Protein AF-0000000076752711 (afdb_homodimer)

Nearest PDB structures (foldseek):
  1ss4-assembly1_A  TM=9.328E-01  e=6.692E-19  Bacillus cereus
  2p25-assembly1_A-2  TM=7.391E-01  e=4.689E-07  Enterococcus faecalis V583
  3kol-assembly1_A-2  TM=6.997E-01  e=2.389E-07  Nostoc punctiforme PCC 73102
  2i7r-assembly1_B  TM=7.199E-01  e=4.374E-05  Streptococcus pneumoniae
  3itw-assembly1_B-2  TM=6.384E-01  e=4.651E-05  Micromonospora sp. ML1

pLDDT: mean 96.33, std 4.62, range [67.94, 98.88]

Structure (mmCIF, N/CA/C/O backbone):
data_AF-0000000076752711-model_v1
#
loop_
_entity.id
_entity.type
_entity.pdbx_description
1 polymer 'Lactoylglutathione lyase-like lyase'
#
loop_
_atom_site.group_PDB
_atom_site.id
_atom_site.type_symbol
_atom_site.label_atom_id
_atom_site.label_alt_id
_atom_site.label_comp_id
_atom_site.label_asym_id
_atom_site.label_entity_id
_atom_site.label_seq_id
_atom_site.pdbx_PDB_ins_code
_atom_site.Cartn_x
_atom_site.Cartn_y
_atom_site.Cartn_z
_atom_site.occupancy
_atom_site.B_iso_or_equiv
_atom_site.auth_seq_id
_atom_site.auth_comp_id
_atom_site.auth_asym_id
_atom_site.auth_atom_id
_atom_site.pdbx_PDB_model_num
ATOM 1 N N . MET A 1 1 ? 15.836 8.891 18.109 1 68.12 1 MET A N 1
ATOM 2 C CA . MET A 1 1 ? 14.664 8.094 17.75 1 68.12 1 MET A CA 1
ATOM 3 C C . MET A 1 1 ? 13.891 8.734 16.609 1 68.12 1 MET A C 1
ATOM 5 O O . MET A 1 1 ? 13.828 9.961 16.5 1 68.12 1 MET A O 1
ATOM 9 N N . THR A 1 2 ? 13.664 8.117 15.484 1 82.88 2 THR A N 1
ATOM 10 C CA . THR A 1 2 ? 13.172 8.75 14.266 1 82.88 2 THR A CA 1
ATOM 11 C C . THR A 1 2 ? 11.758 9.297 14.477 1 82.88 2 THR A C 1
ATOM 13 O O . THR A 1 2 ? 11.32 10.195 13.758 1 82.88 2 THR A O 1
ATOM 16 N N . GLY A 1 3 ? 11.156 8.734 15.586 1 94.38 3 GLY A N 1
ATOM 17 C CA . GLY A 1 3 ? 9.789 9.141 15.875 1 94.38 3 GLY A CA 1
ATOM 18 C C . GLY A 1 3 ? 8.75 8.305 15.148 1 94.38 3 GLY A C 1
ATOM 19 O O . GLY A 1 3 ? 7.555 8.422 15.414 1 94.38 3 GLY A O 1
ATOM 20 N N . LEU A 1 4 ? 9.227 7.504 14.219 1 97.75 4 LEU A N 1
ATOM 21 C CA . LEU A 1 4 ? 8.32 6.602 13.523 1 97.75 4 LEU A CA 1
ATOM 22 C C . LEU A 1 4 ? 7.93 5.426 14.414 1 97.75 4 LEU A C 1
ATOM 24 O O . LEU A 1 4 ? 8.797 4.73 14.945 1 97.75 4 LEU A O 1
ATOM 28 N N . LYS A 1 5 ? 6.656 5.195 14.578 1 97.38 5 LYS A N 1
ATOM 29 C CA . LYS A 1 5 ? 6.176 4.113 15.43 1 97.38 5 LYS A CA 1
ATOM 30 C C . LYS A 1 5 ? 5.879 2.857 14.617 1 97.38 5 LYS A C 1
ATOM 32 O O . LYS A 1 5 ? 6.355 1.77 14.945 1 97.38 5 LYS A O 1
ATOM 37 N N . ARG A 1 6 ? 5.109 2.969 13.578 1 98.06 6 ARG A N 1
ATOM 38 C CA . ARG A 1 6 ? 4.656 1.818 12.805 1 98.06 6 ARG A CA 1
ATOM 39 C C . ARG A 1 6 ? 3.994 2.26 11.508 1 98.06 6 ARG A C 1
ATOM 41 O O . ARG A 1 6 ? 3.643 3.43 11.344 1 98.06 6 ARG A O 1
ATOM 48 N N . LEU A 1 7 ? 3.928 1.407 10.5 1 98.56 7 LEU A N 1
ATOM 49 C CA . LEU A 1 7 ? 2.934 1.511 9.438 1 98.56 7 LEU A CA 1
ATOM 50 C C . LEU A 1 7 ? 1.538 1.199 9.969 1 98.56 7 LEU A C 1
ATOM 52 O O . LEU A 1 7 ? 1.245 0.055 10.32 1 98.56 7 LEU A O 1
ATOM 56 N N . ASP A 1 8 ? 0.746 2.178 10.016 1 98.31 8 ASP A N 1
ATOM 57 C CA . ASP A 1 8 ? -0.552 2.025 10.664 1 98.31 8 ASP A CA 1
ATOM 58 C C . ASP A 1 8 ? -1.539 1.294 9.758 1 98.31 8 ASP A C 1
ATOM 60 O O . ASP A 1 8 ? -2.217 0.361 10.195 1 98.31 8 ASP A O 1
ATOM 64 N N . ASN A 1 9 ? -1.658 1.698 8.5 1 98.69 9 ASN A N 1
ATOM 65 C CA . ASN A 1 9 ? -2.529 1.04 7.539 1 98.69 9 ASN A CA 1
ATOM 66 C C . ASN A 1 9 ? -2.162 1.413 6.105 1 98.69 9 ASN A C 1
ATOM 68 O O . ASN A 1 9 ? -1.395 2.35 5.879 1 98.69 9 ASN A O 1
ATOM 72 N N . VAL A 1 10 ? -2.625 0.663 5.172 1 98.69 10 VAL A N 1
ATOM 73 C CA . VAL A 1 10 ? -2.582 0.961 3.742 1 98.69 10 VAL A CA 1
ATOM 74 C C . VAL A 1 10 ? -4 1.188 3.221 1 98.69 10 VAL A C 1
ATOM 76 O O . VAL A 1 10 ? -4.844 0.293 3.291 1 98.69 10 VAL A O 1
ATOM 79 N N . ALA A 1 11 ? -4.234 2.344 2.688 1 98.62 11 ALA A N 1
ATOM 80 C CA . ALA A 1 11 ? -5.555 2.631 2.131 1 98.62 11 ALA A CA 1
ATOM 81 C C . ALA A 1 11 ? -5.594 2.348 0.633 1 98.62 11 ALA A C 1
ATOM 83 O O . ALA A 1 11 ? -4.605 2.57 -0.073 1 98.62 11 ALA A O 1
ATOM 84 N N . ILE A 1 12 ? -6.715 1.919 0.194 1 97.69 12 ILE A N 1
ATOM 85 C CA . ILE A 1 12 ? -6.996 1.682 -1.218 1 97.69 12 ILE A CA 1
ATOM 86 C C . ILE A 1 12 ? -8.336 2.311 -1.591 1 97.69 12 ILE A C 1
ATOM 88 O O . ILE A 1 12 ? -9.328 2.127 -0.889 1 97.69 12 ILE A O 1
ATOM 92 N N . VAL A 1 13 ? -8.328 3.02 -2.666 1 97.62 13 VAL A N 1
ATOM 93 C CA . VAL A 1 13 ? -9.57 3.59 -3.176 1 97.62 13 VAL A CA 1
ATOM 94 C C . VAL A 1 13 ? -10.273 2.576 -4.078 1 97.62 13 VAL A C 1
ATOM 96 O O . VAL A 1 13 ? -9.695 2.105 -5.059 1 97.62 13 VAL A O 1
ATOM 99 N N . VAL A 1 14 ? -11.508 2.295 -3.764 1 97.44 14 VAL A N 1
ATOM 100 C CA . VAL A 1 14 ? -12.258 1.291 -4.508 1 97.44 14 VAL A CA 1
ATOM 101 C C . VAL A 1 14 ? -13.578 1.888 -4.984 1 97.44 14 VAL A C 1
ATOM 103 O O . VAL A 1 14 ? -14.023 2.92 -4.477 1 97.44 14 VAL A O 1
ATOM 106 N N . ASP A 1 15 ? -14.203 1.209 -5.949 1 96.44 15 ASP A N 1
ATOM 107 C CA . ASP A 1 15 ? -15.477 1.681 -6.484 1 96.44 15 ASP A CA 1
ATOM 108 C C . ASP A 1 15 ? -16.641 0.903 -5.891 1 96.44 15 ASP A C 1
ATOM 110 O O . ASP A 1 15 ? -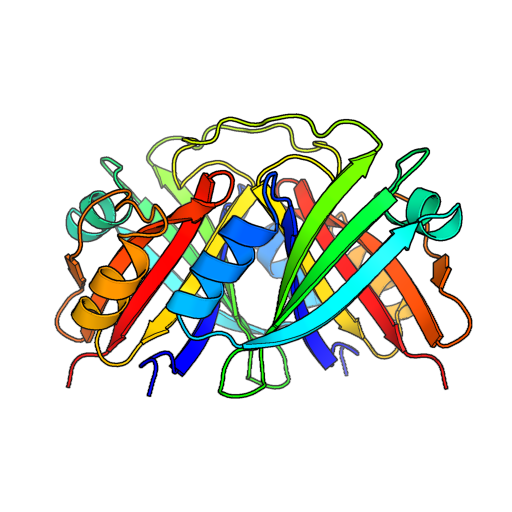17.781 1.369 -5.918 1 96.44 15 ASP A O 1
ATOM 114 N N . ASP A 1 16 ? -16.422 -0.255 -5.359 1 97.69 16 ASP A N 1
ATOM 115 C CA . ASP A 1 16 ? -17.406 -1.137 -4.734 1 97.69 16 ASP A CA 1
ATOM 116 C C . ASP A 1 16 ? -16.891 -1.671 -3.4 1 97.69 16 ASP A C 1
ATOM 118 O O . ASP A 1 16 ? -16.156 -2.662 -3.363 1 97.69 16 ASP A O 1
ATOM 122 N N . LEU A 1 17 ? -17.359 -1.041 -2.336 1 98.62 17 LEU A N 1
ATOM 123 C CA . LEU A 1 17 ? -16.844 -1.32 -1.002 1 98.62 17 LEU A CA 1
ATOM 124 C C . LEU A 1 17 ? -17.188 -2.744 -0.574 1 98.62 17 LEU A C 1
ATOM 126 O O . LEU A 1 17 ? -16.328 -3.447 -0.02 1 98.62 17 LEU A O 1
ATOM 130 N N . GLU A 1 18 ? -18.359 -3.195 -0.821 1 98.56 18 GLU A N 1
ATOM 131 C CA . GLU A 1 18 ? -18.781 -4.531 -0.414 1 98.56 18 GLU A CA 1
ATOM 132 C C . GLU A 1 18 ? -17.984 -5.609 -1.142 1 98.56 18 GLU A C 1
ATOM 134 O O . GLU A 1 18 ? -17.578 -6.602 -0.535 1 98.56 18 GLU A O 1
ATOM 139 N N . ALA A 1 19 ? -17.781 -5.453 -2.406 1 98.44 19 ALA A N 1
ATOM 140 C CA . ALA A 1 19 ? -16.984 -6.414 -3.166 1 98.44 19 ALA A CA 1
ATOM 141 C C . ALA A 1 19 ? -15.547 -6.461 -2.65 1 98.44 19 ALA A C 1
ATOM 143 O O . ALA A 1 19 ? -14.953 -7.535 -2.555 1 98.44 19 ALA A O 1
ATOM 144 N N . ALA A 1 20 ? -15.016 -5.281 -2.346 1 98.69 20 ALA A N 1
ATOM 145 C CA . ALA A 1 20 ? -13.648 -5.227 -1.833 1 98.69 20 ALA A CA 1
ATOM 146 C C . ALA A 1 20 ? -13.547 -5.906 -0.471 1 98.69 20 ALA A C 1
ATOM 148 O O . ALA A 1 20 ? -12.602 -6.652 -0.214 1 98.69 20 ALA A O 1
ATOM 149 N N . LYS A 1 21 ? -14.523 -5.652 0.429 1 98.88 21 LYS A N 1
ATOM 150 C CA . LYS A 1 21 ? -14.547 -6.324 1.725 1 98.88 21 LYS A CA 1
ATOM 151 C C . LYS A 1 21 ? -14.609 -7.84 1.556 1 98.88 21 LYS A C 1
ATOM 153 O O . LYS A 1 21 ? -13.93 -8.578 2.268 1 98.88 21 LYS A O 1
ATOM 158 N N . ALA A 1 22 ? -15.406 -8.266 0.656 1 98.75 22 ALA A N 1
ATOM 159 C CA . ALA A 1 22 ? -15.555 -9.695 0.41 1 98.75 22 ALA A CA 1
ATOM 160 C C . ALA A 1 22 ? -14.234 -10.305 -0.067 1 98.75 22 ALA A C 1
ATOM 162 O O . ALA A 1 22 ? -13.852 -11.391 0.376 1 98.75 22 ALA A O 1
ATOM 163 N N . PHE A 1 23 ? -13.555 -9.625 -0.962 1 98.81 23 PHE A N 1
ATOM 164 C CA . PHE A 1 23 ? -12.273 -10.078 -1.481 1 98.81 23 PHE A CA 1
ATOM 165 C C . PHE A 1 23 ? -11.258 -10.234 -0.355 1 98.81 23 PHE A C 1
ATOM 167 O O . PHE A 1 23 ? -10.688 -11.312 -0.17 1 98.81 23 PHE A O 1
ATOM 174 N N . PHE A 1 24 ? -11.047 -9.195 0.417 1 98.88 24 PHE A N 1
ATOM 175 C CA . PHE A 1 24 ? -10.039 -9.242 1.469 1 98.88 24 PHE A CA 1
ATOM 176 C C . PHE A 1 24 ? -10.484 -10.156 2.605 1 98.88 24 PHE A C 1
ATOM 178 O O . PHE A 1 24 ? -9.648 -10.781 3.264 1 98.88 24 PHE A O 1
ATOM 185 N N . GLY A 1 25 ? -11.781 -10.219 2.844 1 98.75 25 GLY A N 1
ATOM 186 C CA . GLY A 1 25 ? -12.281 -11.219 3.777 1 98.75 25 GLY A CA 1
ATOM 187 C C . GLY A 1 25 ? -11.945 -12.641 3.367 1 98.75 25 GLY A C 1
ATOM 188 O O . GLY A 1 25 ? -11.492 -13.438 4.188 1 98.75 25 GLY A O 1
ATOM 189 N N . ALA A 1 26 ? -12.195 -12.969 2.1 1 98.5 26 ALA A N 1
ATOM 190 C CA . ALA A 1 26 ? -11.867 -14.281 1.563 1 98.5 26 ALA A CA 1
ATOM 191 C C . ALA A 1 26 ? -10.367 -14.555 1.658 1 98.5 26 ALA A C 1
ATOM 193 O O . ALA A 1 26 ? -9.945 -15.695 1.837 1 98.5 26 ALA A O 1
ATOM 194 N N . LEU A 1 27 ? -9.586 -13.508 1.5 1 98.56 27 LEU A N 1
ATOM 195 C CA . LEU A 1 27 ? -8.141 -13.641 1.646 1 98.56 27 LEU A CA 1
ATOM 196 C C . LEU A 1 27 ? -7.773 -14.023 3.076 1 98.56 27 LEU A C 1
ATOM 198 O O . LEU A 1 27 ? -6.762 -14.688 3.303 1 98.56 27 LEU A O 1
ATOM 202 N N . GLY A 1 28 ? -8.547 -13.539 4.059 1 98.44 28 GLY A N 1
ATOM 203 C CA . GLY A 1 28 ? -8.312 -13.93 5.438 1 98.44 28 GLY A CA 1
ATOM 204 C C . GLY A 1 28 ? -8.273 -12.75 6.395 1 98.44 28 GLY A C 1
ATOM 205 O O . GLY A 1 28 ? -8.039 -12.93 7.594 1 98.44 28 GLY A O 1
ATOM 206 N N . LEU A 1 29 ? -8.445 -11.562 5.875 1 98.69 29 LEU A N 1
ATOM 207 C CA . LEU A 1 29 ? -8.516 -10.406 6.766 1 98.69 29 LEU A CA 1
ATOM 208 C C . LEU A 1 29 ? -9.891 -10.32 7.43 1 98.69 29 LEU A C 1
ATOM 210 O O . LEU A 1 29 ? -10.859 -10.891 6.926 1 98.69 29 LEU A O 1
ATOM 214 N N . GLU A 1 30 ? -9.922 -9.609 8.555 1 98.56 30 GLU A N 1
ATOM 215 C CA . GLU A 1 30 ? -11.164 -9.438 9.297 1 98.56 30 GLU A CA 1
ATOM 216 C C . GLU A 1 30 ? -11.578 -7.973 9.344 1 98.56 30 GLU A C 1
ATOM 218 O O . GLU A 1 30 ? -10.734 -7.09 9.523 1 98.56 30 GLU A O 1
ATOM 223 N N . LEU A 1 31 ? -12.844 -7.75 9.32 1 98.75 31 LEU A N 1
ATOM 224 C CA . LEU A 1 31 ? -13.383 -6.398 9.43 1 98.75 31 LEU A CA 1
ATOM 225 C C . LEU A 1 31 ? -13.305 -5.898 10.867 1 98.75 31 LEU A C 1
ATOM 227 O O . LEU A 1 31 ? -13.852 -6.523 11.773 1 98.75 31 LEU A O 1
ATOM 231 N N . GLU A 1 32 ? -12.68 -4.84 11.031 1 98.38 32 GLU A N 1
ATOM 232 C CA . GLU A 1 32 ? -12.539 -4.254 12.359 1 98.38 32 GLU A CA 1
ATOM 233 C C . GLU A 1 32 ? -13.586 -3.168 12.594 1 98.38 32 GLU A C 1
ATOM 235 O O . GLU A 1 32 ? -14.008 -2.943 13.734 1 98.38 32 GLU A O 1
ATOM 240 N N . GLY A 1 33 ? -13.953 -2.451 11.578 1 98.19 33 GLY A N 1
ATOM 241 C CA . GLY A 1 33 ? -14.945 -1.395 11.695 1 98.19 33 GLY A CA 1
ATOM 242 C C . GLY A 1 33 ? -15.172 -0.641 10.398 1 98.19 33 GLY A C 1
ATOM 243 O O . GLY A 1 33 ? -14.422 -0.807 9.438 1 98.19 33 GLY A O 1
ATOM 244 N N . GLU A 1 34 ? -16.297 0.107 10.414 1 98.62 34 GLU A N 1
ATOM 245 C CA . GLU A 1 34 ? -16.672 0.955 9.289 1 98.62 34 GLU A CA 1
ATOM 246 C C . GLU A 1 34 ? -17.047 2.361 9.75 1 98.62 34 GLU A C 1
ATOM 248 O O . GLU A 1 34 ? -17.422 2.561 10.906 1 98.62 34 GLU A O 1
ATOM 253 N N . ALA A 1 35 ? -16.844 3.307 8.859 1 98.12 35 ALA A N 1
ATOM 254 C CA . ALA A 1 35 ? -17.203 4.695 9.141 1 98.12 35 ALA A CA 1
ATOM 255 C C . ALA A 1 35 ? -17.469 5.469 7.852 1 98.12 35 ALA A C 1
ATOM 257 O O . ALA A 1 35 ? -17.078 5.031 6.766 1 98.12 35 ALA A O 1
ATOM 258 N N . THR A 1 36 ? -18.188 6.504 7.988 1 98.31 36 THR A N 1
ATOM 259 C CA . THR A 1 36 ? -18.312 7.512 6.941 1 98.31 36 THR A CA 1
ATOM 260 C C . THR A 1 36 ? -17.562 8.781 7.332 1 98.31 36 THR A C 1
ATOM 262 O O . THR A 1 36 ? -17.719 9.281 8.445 1 98.31 36 THR A O 1
ATOM 265 N N . VAL A 1 37 ? -16.766 9.273 6.414 1 96.88 37 VAL A N 1
ATOM 266 C CA . VAL A 1 37 ? -15.953 10.453 6.688 1 96.88 37 VAL A CA 1
ATOM 267 C C . VAL A 1 37 ? -16.359 11.586 5.738 1 96.88 37 VAL A C 1
ATOM 269 O O . VAL A 1 37 ? -16.625 11.352 4.559 1 96.88 37 VAL A O 1
ATOM 272 N N . GLU A 1 38 ? -16.438 12.742 6.262 1 97.31 38 GLU A N 1
ATOM 273 C CA . GLU A 1 38 ? -16.766 13.945 5.504 1 97.31 38 GLU A CA 1
ATOM 274 C C . GLU A 1 38 ? -16.406 15.203 6.285 1 97.31 38 GLU A C 1
ATOM 276 O O . GLU A 1 38 ? -15.969 15.125 7.438 1 97.31 38 GLU A O 1
ATOM 281 N N . GLY A 1 39 ? -16.516 16.344 5.578 1 95.69 39 GLY A N 1
ATOM 282 C CA . GLY A 1 39 ? -16.344 17.609 6.262 1 95.69 39 GLY A CA 1
ATOM 283 C C . GLY A 1 39 ? -15.094 18.359 5.816 1 95.69 39 GLY A C 1
ATOM 284 O O . GLY A 1 39 ? -14.25 17.797 5.113 1 95.69 39 GLY A O 1
ATOM 285 N N . SER A 1 40 ? -15.008 19.562 6.273 1 96.25 40 SER A N 1
ATOM 286 C CA . SER A 1 40 ? -13.992 20.5 5.812 1 96.25 40 SER A CA 1
ATOM 287 C C . SER A 1 40 ? -12.594 20.047 6.219 1 96.25 40 SER A C 1
ATOM 289 O O . SER A 1 40 ? -11.625 20.281 5.496 1 96.25 40 SER A O 1
ATOM 291 N N . GLU A 1 41 ? -12.469 19.438 7.363 1 96.31 41 GLU A N 1
ATOM 292 C CA . GLU A 1 41 ? -11.156 18.953 7.793 1 96.31 41 GLU A CA 1
ATOM 293 C C . GLU A 1 41 ? -10.633 17.875 6.852 1 96.31 41 GLU A C 1
ATOM 295 O O . GLU A 1 41 ? -9.453 17.875 6.484 1 96.31 41 GLU A O 1
ATOM 300 N N . VAL A 1 42 ? -11.508 16.953 6.449 1 97.12 42 VAL A N 1
ATOM 301 C CA . VAL A 1 42 ? -11.133 15.898 5.52 1 97.12 42 VAL A CA 1
ATOM 302 C C . VAL A 1 42 ? -10.781 16.5 4.164 1 97.12 42 VAL A C 1
ATOM 304 O O . VAL A 1 42 ? -9.781 16.109 3.547 1 97.12 42 VAL A O 1
ATOM 307 N N . ASP A 1 43 ? -11.617 17.531 3.73 1 98.06 43 ASP A N 1
ATOM 308 C CA . ASP A 1 43 ? -11.312 18.25 2.496 1 98.06 43 ASP A CA 1
ATOM 309 C C . ASP A 1 43 ? -9.891 18.781 2.512 1 98.06 43 ASP A C 1
ATOM 311 O O . ASP A 1 43 ? -9.117 18.547 1.579 1 98.06 43 ASP A O 1
ATOM 315 N N . ARG A 1 44 ? -9.531 19.469 3.557 1 97.94 44 ARG A N 1
ATOM 316 C CA . ARG A 1 44 ? -8.227 20.109 3.691 1 97.94 44 ARG A CA 1
ATOM 317 C C . ARG A 1 44 ? -7.113 19.078 3.777 1 97.94 44 ARG A C 1
ATOM 319 O O . ARG A 1 44 ? -6.031 19.281 3.225 1 97.94 44 ARG A O 1
ATOM 326 N N . LEU A 1 45 ? -7.367 18 4.441 1 98 45 LEU A N 1
ATOM 327 C CA . LEU A 1 45 ? -6.383 16.938 4.621 1 98 45 LEU A CA 1
ATOM 328 C C . LEU A 1 45 ? -5.941 16.375 3.273 1 98 45 LEU A C 1
ATOM 330 O O . LEU A 1 45 ? -4.746 16.266 3.004 1 98 45 LEU A O 1
ATOM 334 N N . VAL A 1 46 ? -6.918 16.062 2.381 1 97.94 46 VAL A N 1
ATOM 335 C CA . VAL A 1 46 ? -6.609 15.289 1.18 1 97.94 46 VAL A CA 1
ATOM 336 C C . VAL A 1 46 ? -6.547 16.219 -0.029 1 97.94 46 VAL A C 1
ATOM 338 O O . VAL A 1 46 ? -6.285 15.781 -1.149 1 97.94 46 VAL A O 1
ATOM 341 N N . GLY A 1 47 ? -6.812 17.531 0.157 1 97.44 47 GLY A N 1
ATOM 342 C CA . GLY A 1 47 ? -6.75 18.5 -0.921 1 97.44 47 GLY A CA 1
ATOM 343 C C . GLY A 1 47 ? -7.883 18.359 -1.92 1 97.44 47 GLY A C 1
ATOM 344 O O . GLY A 1 47 ? -7.664 18.453 -3.129 1 97.44 47 GLY A O 1
ATOM 345 N N . LEU A 1 48 ? -9.055 18.078 -1.48 1 98 48 LEU A N 1
ATOM 346 C CA . LEU A 1 48 ? -10.25 17.953 -2.303 1 98 48 LEU A CA 1
ATOM 347 C C . LEU A 1 48 ? -11.367 18.859 -1.772 1 98 48 LEU A C 1
ATOM 349 O O . LEU A 1 48 ? -11.203 19.516 -0.746 1 98 48 LEU A O 1
ATOM 353 N N . VAL A 1 49 ? -12.406 18.938 -2.479 1 97.56 49 VAL A N 1
ATOM 354 C CA . VAL A 1 49 ? -13.562 19.719 -2.047 1 97.56 49 VAL A CA 1
ATOM 355 C C . VAL A 1 49 ? -14.805 18.828 -2.031 1 97.56 49 VAL A C 1
ATOM 357 O O . VAL A 1 49 ? -15.086 18.125 -3.006 1 97.56 49 VAL A O 1
ATOM 360 N N . GLY A 1 50 ? -15.539 18.844 -0.875 1 98.31 50 GLY A N 1
ATOM 361 C CA . GLY A 1 50 ? -16.812 18.156 -0.768 1 98.31 50 GLY A CA 1
ATOM 362 C C . GLY A 1 50 ? -16.672 16.656 -0.604 1 98.31 50 GLY A C 1
ATOM 363 O O . GLY A 1 50 ? -17.453 15.891 -1.167 1 98.31 50 GLY A O 1
ATOM 364 N N . VAL A 1 51 ? -15.797 16.266 0.177 1 98.31 51 VAL A N 1
ATOM 365 C CA . VAL A 1 51 ? -15.492 14.844 0.339 1 98.31 51 VAL A CA 1
ATOM 366 C C . VAL A 1 51 ? -16.578 14.172 1.175 1 98.31 51 VAL A C 1
ATOM 368 O O . VAL A 1 51 ? -16.969 14.688 2.225 1 98.31 51 VAL A O 1
ATOM 371 N N . ARG A 1 52 ? -17.047 13.117 0.738 1 98.69 52 ARG A N 1
ATOM 372 C CA . ARG A 1 52 ? -17.797 12.109 1.478 1 98.69 52 ARG A CA 1
ATOM 373 C C . ARG A 1 52 ? -17.391 10.703 1.049 1 98.69 52 ARG A C 1
ATOM 375 O O . ARG A 1 52 ? -17.469 10.359 -0.134 1 98.69 52 ARG A O 1
ATOM 382 N N . SER A 1 53 ? -16.969 9.93 1.979 1 98.62 53 SER A N 1
ATOM 383 C CA . SER A 1 53 ? -16.516 8.586 1.639 1 98.62 53 SER A CA 1
ATOM 384 C C . SER A 1 53 ? -16.828 7.594 2.754 1 98.62 53 SER A C 1
ATOM 386 O O . SER A 1 53 ? -16.953 7.98 3.92 1 98.62 53 SER A O 1
ATOM 388 N N . ASP A 1 54 ? -17.047 6.359 2.377 1 98.88 54 ASP A N 1
ATOM 389 C CA . ASP A 1 5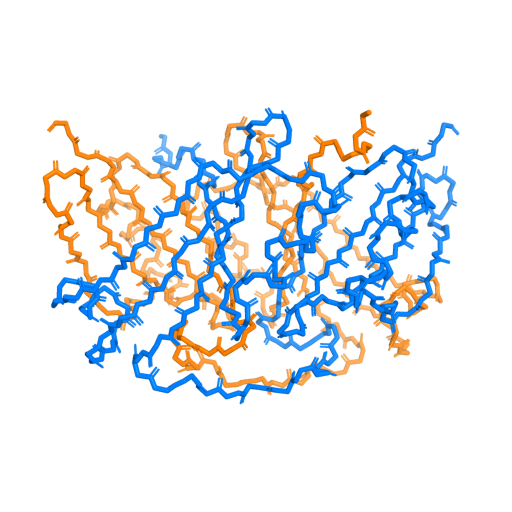4 ? -17.141 5.242 3.314 1 98.88 54 ASP A CA 1
ATOM 390 C C . ASP A 1 54 ? -15.812 4.504 3.432 1 98.88 54 ASP A C 1
ATOM 392 O O . ASP A 1 54 ? -15.125 4.293 2.432 1 98.88 54 ASP A O 1
ATOM 396 N N . ILE A 1 55 ? -15.562 4.086 4.684 1 98.69 55 ILE A N 1
ATOM 397 C CA . ILE A 1 55 ? -14.305 3.396 4.945 1 98.69 55 ILE A CA 1
ATOM 398 C C . ILE A 1 55 ? -14.578 2.07 5.652 1 98.69 55 ILE A C 1
ATOM 400 O O . ILE A 1 55 ? -15.453 1.989 6.512 1 98.69 55 ILE A O 1
ATOM 404 N N . ALA A 1 56 ? -13.922 1.055 5.312 1 98.88 56 ALA A N 1
ATOM 405 C CA . ALA A 1 56 ? -13.844 -0.215 6.027 1 98.88 56 ALA A CA 1
ATOM 406 C C . ALA A 1 56 ? -12.398 -0.559 6.375 1 98.88 56 ALA A C 1
ATOM 408 O O . ALA A 1 56 ? -11.516 -0.5 5.52 1 98.88 56 ALA A O 1
ATOM 409 N N . MET A 1 57 ? -12.164 -0.838 7.629 1 98.88 57 MET A N 1
ATOM 410 C CA . MET A 1 57 ? -10.828 -1.24 8.07 1 98.88 57 MET A CA 1
ATOM 411 C C . MET A 1 57 ? -10.727 -2.758 8.18 1 98.88 57 MET A C 1
ATOM 413 O O . MET A 1 57 ? -11.461 -3.377 8.953 1 98.88 57 MET A O 1
ATOM 417 N N . MET A 1 58 ? -9.82 -3.391 7.395 1 98.88 58 MET A N 1
ATOM 418 C CA . MET A 1 58 ? -9.578 -4.832 7.414 1 98.88 58 MET A CA 1
ATOM 419 C C . MET A 1 58 ? -8.258 -5.152 8.109 1 98.88 58 MET A C 1
ATOM 421 O O . MET A 1 58 ? -7.215 -4.602 7.75 1 98.88 58 MET A O 1
ATOM 425 N N . ARG A 1 59 ? -8.273 -6.062 9.039 1 98.69 59 ARG A N 1
ATOM 426 C CA . ARG A 1 59 ? -7.09 -6.363 9.828 1 98.69 59 ARG A CA 1
ATOM 427 C C . ARG A 1 59 ? -6.582 -7.77 9.539 1 98.69 59 ARG A C 1
ATOM 429 O O 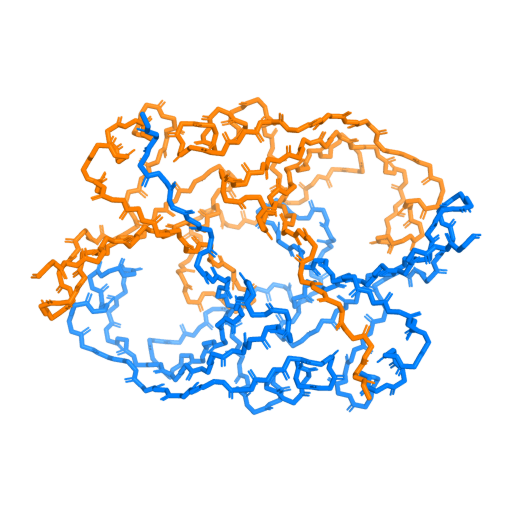. ARG A 1 59 ? -7.371 -8.703 9.406 1 98.69 59 ARG A O 1
ATOM 436 N N . THR A 1 60 ? -5.238 -7.898 9.391 1 98.5 60 THR A N 1
ATOM 437 C CA . THR A 1 60 ? -4.652 -9.234 9.266 1 98.5 60 THR A CA 1
ATOM 438 C C . THR A 1 60 ? -4.773 -10 10.578 1 98.5 60 THR A C 1
ATOM 440 O O . THR A 1 60 ? -4.848 -9.398 11.656 1 98.5 60 THR A O 1
ATOM 443 N N . PRO A 1 61 ? -4.777 -11.312 10.508 1 97.19 61 PRO A N 1
ATOM 444 C CA . PRO A 1 61 ? -5.02 -12.117 11.703 1 97.19 61 PRO A CA 1
ATOM 445 C C . PRO A 1 61 ? -3.918 -11.961 12.75 1 97.19 61 PRO A C 1
ATOM 447 O O . PRO A 1 61 ? -4.168 -12.125 13.945 1 97.19 61 PRO A O 1
ATOM 450 N N . ASP A 1 62 ? -2.682 -11.633 12.359 1 96.88 62 ASP A N 1
ATOM 451 C CA . ASP A 1 62 ? -1.594 -11.469 13.312 1 96.88 62 ASP A CA 1
ATOM 452 C C . ASP A 1 62 ? -1.728 -10.148 14.07 1 96.88 62 ASP A C 1
ATOM 454 O O . ASP A 1 62 ? -0.976 -9.883 15.016 1 96.88 62 ASP A O 1
ATOM 458 N N . GLY A 1 63 ? -2.611 -9.258 13.625 1 97.19 63 GLY A N 1
ATOM 459 C CA . GLY A 1 63 ? -2.936 -8.031 14.336 1 97.19 63 GLY A CA 1
ATOM 460 C C . GLY A 1 63 ? -1.975 -6.898 14.031 1 97.19 63 GLY A C 1
ATOM 461 O O . GLY A 1 63 ? -2.105 -5.801 14.578 1 97.19 63 GLY A O 1
ATOM 462 N N . HIS A 1 64 ? -1.046 -7.02 13.078 1 97.62 64 HIS A N 1
ATOM 463 C CA . HIS A 1 64 ? 0.03 -6.047 12.914 1 97.62 64 HIS A CA 1
ATOM 464 C C . HIS A 1 64 ? -0.221 -5.145 11.711 1 97.62 64 HIS A C 1
ATOM 466 O O . HIS A 1 64 ? 0.429 -4.105 11.562 1 97.62 64 HIS A O 1
ATOM 472 N N . ALA A 1 65 ? -1.101 -5.512 10.812 1 98.19 65 ALA A N 1
ATOM 473 C CA . ALA A 1 65 ? -1.323 -4.719 9.609 1 98.19 65 ALA A CA 1
ATOM 474 C C . ALA A 1 65 ? -2.812 -4.496 9.367 1 98.19 65 ALA A C 1
ATOM 476 O O . ALA A 1 65 ? -3.645 -5.301 9.789 1 98.19 65 ALA A O 1
ATOM 477 N N . ARG A 1 66 ? -3.16 -3.4 8.727 1 98.44 66 ARG A N 1
ATOM 478 C CA . ARG A 1 66 ? -4.52 -3.057 8.328 1 98.44 66 ARG A CA 1
ATOM 479 C C . ARG A 1 66 ? -4.559 -2.57 6.879 1 98.44 66 ARG A C 1
ATOM 481 O O . ARG A 1 66 ? -3.666 -1.842 6.441 1 98.44 66 ARG A O 1
ATOM 488 N N . VAL A 1 67 ? -5.57 -2.973 6.188 1 98.88 67 VAL A N 1
ATOM 489 C CA . VAL A 1 67 ? -5.945 -2.418 4.891 1 98.88 67 VAL A CA 1
ATOM 490 C C . VAL A 1 67 ? -7.219 -1.589 5.031 1 98.88 67 VAL A C 1
ATOM 492 O O . VAL A 1 67 ? -8.266 -2.105 5.438 1 98.88 67 VAL A O 1
ATOM 495 N N . GLU A 1 68 ? -7.113 -0.337 4.762 1 98.88 68 GLU A N 1
ATOM 496 C CA . GLU A 1 68 ? -8.273 0.549 4.723 1 98.88 68 GLU A CA 1
ATOM 497 C C . GLU A 1 68 ? -8.883 0.604 3.326 1 98.88 68 GLU A C 1
ATOM 499 O O . GLU A 1 68 ? -8.227 1.03 2.373 1 98.88 68 GLU A O 1
ATOM 504 N N . LEU A 1 69 ? -10.109 0.18 3.184 1 98.88 69 LEU A N 1
ATOM 505 C CA . LEU A 1 69 ? -10.859 0.306 1.938 1 98.88 69 LEU A CA 1
ATOM 506 C C . LEU A 1 69 ? -11.711 1.567 1.943 1 98.88 69 LEU A C 1
ATOM 508 O O . LEU A 1 69 ? -12.484 1.797 2.879 1 98.88 69 LEU A O 1
ATOM 512 N N . THR A 1 70 ? -11.555 2.371 0.913 1 98.69 70 THR A N 1
ATOM 513 C CA . THR A 1 70 ? -12.242 3.654 0.877 1 98.69 70 THR A CA 1
ATOM 514 C C . THR A 1 70 ? -13.055 3.797 -0.407 1 98.69 70 THR A C 1
ATOM 516 O O . THR A 1 70 ? -12.516 3.656 -1.507 1 98.69 70 THR A O 1
ATOM 519 N N . ARG A 1 71 ? -14.312 4.062 -0.3 1 98.56 71 ARG A N 1
ATOM 520 C CA . ARG A 1 71 ? -15.172 4.383 -1.431 1 98.56 71 ARG A CA 1
ATOM 521 C C . ARG A 1 71 ? -15.656 5.828 -1.358 1 98.56 71 ARG A C 1
ATOM 523 O O . ARG A 1 71 ? -16.391 6.195 -0.44 1 98.56 71 ARG A O 1
ATOM 530 N N . TYR A 1 72 ? -15.336 6.633 -2.336 1 98.19 72 TYR A N 1
ATOM 531 C CA . TYR A 1 72 ? -15.773 8.023 -2.404 1 98.19 72 TYR A CA 1
ATOM 532 C C . TYR A 1 72 ? -17.156 8.133 -3.029 1 98.19 72 TYR A C 1
ATOM 534 O O . TYR A 1 72 ? -17.422 7.543 -4.082 1 98.19 72 TYR A O 1
ATOM 542 N N . HIS A 1 73 ? -17.984 8.812 -2.328 1 98.38 73 HIS A N 1
ATOM 543 C CA . HIS A 1 73 ? -19.266 9.227 -2.912 1 98.38 73 HIS A CA 1
ATOM 544 C C . HIS A 1 73 ? -19.125 10.555 -3.646 1 98.38 73 HIS A C 1
ATOM 546 O O . HIS A 1 73 ? -19.797 10.781 -4.656 1 98.38 73 HIS A O 1
ATOM 552 N N . SER A 1 74 ? -18.328 11.422 -3.094 1 97.81 74 SER A N 1
ATOM 553 C CA . SER A 1 74 ? -17.984 12.711 -3.68 1 97.81 74 SER A CA 1
ATOM 554 C C . SER A 1 74 ? -16.578 13.133 -3.311 1 97.81 74 SER A C 1
ATOM 556 O O . SER A 1 74 ? -16.078 12.805 -2.227 1 97.81 74 SER A O 1
ATOM 558 N N . PRO A 1 75 ? -15.867 13.953 -4.082 1 97.62 75 PRO A N 1
ATOM 559 C CA . PRO A 1 75 ? -16.203 14.172 -5.488 1 97.62 75 PRO A CA 1
ATOM 560 C C . PRO A 1 75 ? -16.094 12.906 -6.332 1 97.62 75 PRO A C 1
ATOM 562 O O . PRO A 1 75 ? -15.781 11.836 -5.801 1 97.62 75 PRO A O 1
ATOM 565 N N . ASP A 1 76 ? -16.344 12.953 -7.629 1 95.75 76 ASP A N 1
ATOM 566 C CA . ASP A 1 76 ? -16.188 11.82 -8.531 1 95.75 76 ASP A CA 1
ATOM 567 C C . ASP A 1 76 ? -14.742 11.336 -8.562 1 95.75 76 ASP A C 1
ATOM 569 O O . ASP A 1 76 ? -13.812 12.148 -8.586 1 95.75 76 ASP A O 1
ATOM 573 N N . THR A 1 77 ? -14.609 10.039 -8.562 1 93 77 THR A N 1
ATOM 574 C CA . THR A 1 77 ? -13.281 9.43 -8.594 1 93 77 THR A CA 1
ATOM 575 C C . THR A 1 77 ? -12.789 9.289 -10.031 1 93 77 THR A C 1
ATOM 577 O O . THR A 1 77 ? -13.469 8.695 -10.875 1 93 77 THR A O 1
ATOM 580 N N . PRO A 1 78 ? -11.703 9.898 -10.273 1 91.31 78 PRO A N 1
ATOM 581 C CA . PRO A 1 78 ? -11.164 9.617 -11.609 1 91.31 78 PRO A CA 1
ATOM 582 C C . PRO A 1 78 ? -10.703 8.164 -11.758 1 91.31 78 PRO A C 1
ATOM 584 O O . PRO A 1 78 ? -10.242 7.555 -10.789 1 91.31 78 PRO A O 1
ATOM 587 N N . ALA A 1 79 ? -10.953 7.637 -12.922 1 77.06 79 ALA A N 1
ATOM 588 C CA . ALA A 1 79 ? -10.516 6.262 -13.156 1 77.06 79 ALA A CA 1
ATOM 589 C C . ALA A 1 79 ? -9.141 6.23 -13.828 1 77.06 79 ALA A C 1
ATOM 591 O O . ALA A 1 79 ? -8.836 7.074 -14.672 1 77.06 79 ALA A O 1
ATOM 592 N N . ASP A 1 80 ? -8.375 5.469 -13.32 1 78.19 80 ASP A N 1
ATOM 593 C CA . ASP A 1 80 ? -7.125 5.117 -13.984 1 78.19 80 ASP A CA 1
ATOM 594 C C . ASP A 1 80 ? -7.27 3.805 -14.758 1 78.19 80 ASP A C 1
ATOM 596 O O . ASP A 1 80 ? -8.336 3.182 -14.742 1 78.19 80 ASP A O 1
ATOM 600 N N . ASP A 1 81 ? -6.219 3.432 -15.453 1 80.69 81 ASP A N 1
ATOM 601 C CA . ASP A 1 81 ? -6.223 2.168 -16.188 1 80.69 81 ASP A CA 1
ATOM 602 C C . ASP A 1 81 ? -6.25 0.98 -15.219 1 80.69 81 ASP A C 1
ATOM 604 O O . ASP A 1 81 ? -5.266 0.71 -14.531 1 80.69 81 ASP A O 1
ATOM 608 N N . PRO A 1 82 ? -7.379 0.249 -15.172 1 79.44 82 PRO A N 1
ATOM 609 C CA . PRO A 1 82 ? -7.465 -0.889 -14.25 1 79.44 82 PRO A CA 1
ATOM 610 C C . PRO A 1 82 ? -6.551 -2.043 -14.656 1 79.44 82 PRO A C 1
ATOM 612 O O . PRO A 1 82 ? -6.359 -2.984 -13.883 1 79.44 82 PRO A O 1
ATOM 615 N N . ARG A 1 83 ? -5.988 -2.002 -15.805 1 86.5 83 ARG A N 1
ATOM 616 C CA . ARG A 1 83 ? -5.105 -3.064 -16.281 1 86.5 83 ARG A CA 1
ATOM 617 C C . ARG A 1 83 ? -3.682 -2.555 -16.469 1 86.5 83 ARG A C 1
ATOM 619 O O . ARG A 1 83 ? -2.926 -3.088 -17.281 1 86.5 83 ARG A O 1
ATOM 626 N N . ALA A 1 84 ? -3.479 -1.463 -15.781 1 90.94 84 ALA A N 1
ATOM 627 C CA . ALA A 1 84 ? -2.109 -0.955 -15.836 1 90.94 84 ALA A CA 1
ATOM 628 C C . ALA A 1 84 ? -1.104 -2.051 -15.492 1 90.94 84 ALA A C 1
ATOM 630 O O . ALA A 1 84 ? -1.335 -2.848 -14.578 1 90.94 84 ALA A O 1
ATOM 631 N N . PRO A 1 85 ? -0.014 -2.129 -16.266 1 94.81 85 PRO A N 1
ATOM 632 C CA . PRO A 1 85 ? 0.979 -3.166 -15.977 1 94.81 85 PRO A CA 1
ATOM 633 C C . PRO A 1 85 ? 1.645 -2.984 -14.617 1 94.81 85 PRO A C 1
ATOM 635 O O . PRO A 1 85 ? 1.596 -1.893 -14.047 1 94.81 85 PRO A O 1
ATOM 638 N N . ALA A 1 86 ? 2.254 -4.055 -14.117 1 95.5 86 ALA A N 1
ATOM 639 C CA . ALA A 1 86 ? 2.787 -4.117 -12.758 1 95.5 86 ALA A CA 1
ATOM 640 C C . ALA A 1 86 ? 3.945 -3.143 -12.578 1 95.5 86 ALA A C 1
ATOM 642 O O . ALA A 1 86 ? 4.301 -2.789 -11.453 1 95.5 86 ALA A O 1
ATOM 643 N N . ASN A 1 87 ? 4.594 -2.723 -13.648 1 97 87 ASN A N 1
ATOM 644 C CA . ASN A 1 87 ? 5.766 -1.863 -13.531 1 97 87 ASN A CA 1
ATOM 645 C C . ASN A 1 87 ? 5.41 -0.395 -13.742 1 97 87 ASN A C 1
ATOM 647 O O . ASN A 1 87 ? 6.273 0.412 -14.094 1 97 87 ASN A O 1
ATOM 651 N N . THR A 1 88 ? 4.137 -0.064 -13.664 1 94.75 88 THR A N 1
ATOM 652 C CA . THR A 1 88 ? 3.725 1.332 -13.758 1 94.75 88 THR A CA 1
ATOM 653 C C . THR A 1 88 ? 4.324 2.154 -12.625 1 94.75 88 THR A C 1
ATOM 655 O O . THR A 1 88 ? 4.281 1.743 -11.461 1 94.75 88 THR A O 1
ATOM 658 N N . LEU A 1 89 ? 4.895 3.35 -12.938 1 93.94 89 LEU A N 1
ATOM 659 C CA . LEU A 1 89 ? 5.488 4.199 -11.906 1 93.94 89 LEU A CA 1
ATOM 660 C C . LEU A 1 89 ? 4.457 4.59 -10.859 1 93.94 89 LEU A C 1
ATOM 662 O O . LEU A 1 89 ? 3.334 4.977 -11.195 1 93.94 89 LEU A O 1
ATOM 666 N N . GLY A 1 90 ? 4.859 4.438 -9.586 1 91.75 90 GLY A N 1
ATOM 667 C CA . GLY A 1 90 ? 3.98 4.793 -8.484 1 91.75 90 GLY A CA 1
ATOM 668 C C . GLY A 1 90 ? 3.031 3.674 -8.102 1 91.75 90 GLY A C 1
ATOM 669 O O . GLY A 1 90 ? 2.328 3.771 -7.09 1 91.75 90 GLY A O 1
ATOM 670 N N . ALA A 1 91 ? 2.998 2.598 -8.875 1 91.94 91 ALA A N 1
ATOM 671 C CA . ALA A 1 91 ? 2.119 1.474 -8.57 1 91.94 91 ALA A CA 1
ATOM 672 C C . ALA A 1 91 ? 2.514 0.815 -7.246 1 91.94 91 ALA A C 1
ATOM 674 O O . ALA A 1 91 ? 3.686 0.832 -6.867 1 91.94 91 ALA A O 1
ATOM 675 N N . HIS A 1 92 ? 1.507 0.25 -6.66 1 94.56 92 HIS A N 1
ATOM 676 C CA . HIS A 1 92 ? 1.69 -0.496 -5.422 1 94.56 92 HIS A CA 1
ATOM 677 C C . HIS A 1 92 ? 1.242 -1.945 -5.578 1 94.56 92 HIS A C 1
ATOM 679 O O . HIS A 1 92 ? 0.316 -2.234 -6.34 1 94.56 92 HIS A O 1
ATOM 685 N N . ARG A 1 93 ? 1.92 -2.77 -4.805 1 98.31 93 ARG A N 1
ATOM 686 C CA . ARG A 1 93 ? 1.525 -4.168 -4.668 1 98.31 93 ARG A CA 1
ATOM 687 C C . ARG A 1 93 ? 1.567 -4.605 -3.207 1 98.31 93 ARG A C 1
ATOM 689 O O . ARG A 1 93 ? 2.557 -4.371 -2.512 1 98.31 93 ARG A O 1
ATOM 696 N N . LEU A 1 94 ? 0.499 -5.195 -2.738 1 98.81 94 LEU A N 1
ATOM 697 C CA . LEU A 1 94 ? 0.456 -5.777 -1.401 1 98.81 94 LEU A CA 1
ATOM 698 C C . LEU A 1 94 ? 0.786 -7.266 -1.446 1 98.81 94 LEU A C 1
ATOM 700 O O . LEU A 1 94 ? 0.04 -8.055 -2.031 1 98.81 94 LEU A O 1
ATOM 704 N N . MET A 1 95 ? 1.868 -7.668 -0.785 1 98.81 95 MET A N 1
ATOM 705 C CA . MET A 1 95 ? 2.244 -9.078 -0.711 1 98.81 95 MET A CA 1
ATOM 706 C C . MET A 1 95 ? 1.802 -9.688 0.614 1 98.81 95 MET A C 1
ATOM 708 O O . MET A 1 95 ? 2.154 -9.188 1.683 1 98.81 95 MET A O 1
ATOM 712 N N . PHE A 1 96 ? 1.121 -10.812 0.537 1 98.81 96 PHE A N 1
ATOM 713 C CA . PHE A 1 96 ? 0.691 -11.539 1.724 1 98.81 96 PHE A CA 1
ATOM 714 C C . PHE A 1 96 ? 1.376 -12.898 1.802 1 98.81 96 PHE A C 1
ATOM 716 O O . PHE A 1 96 ? 1.467 -13.617 0.8 1 98.81 96 PHE A O 1
ATOM 723 N N . ALA A 1 97 ? 1.853 -13.188 2.943 1 98.69 97 ALA A N 1
ATOM 724 C CA . ALA A 1 97 ? 2.342 -14.539 3.223 1 98.69 97 ALA A CA 1
ATOM 725 C C . ALA A 1 97 ? 1.195 -15.469 3.596 1 98.69 97 ALA A C 1
ATOM 727 O O . ALA A 1 97 ? 0.39 -15.156 4.477 1 98.69 97 ALA A O 1
ATOM 728 N N . VAL A 1 98 ? 1.179 -16.656 2.941 1 98.38 98 VAL A N 1
ATOM 729 C CA . VAL A 1 98 ? 0.083 -17.594 3.18 1 98.38 98 VAL A CA 1
ATOM 730 C C . VAL A 1 98 ? 0.637 -19 3.385 1 98.38 98 VAL A C 1
ATOM 732 O O . VAL A 1 98 ? 1.76 -19.297 2.969 1 98.38 98 VAL A O 1
ATOM 735 N N . ASP A 1 99 ? -0.106 -19.906 3.998 1 96.38 99 ASP A N 1
ATOM 736 C CA . ASP A 1 99 ? 0.297 -21.281 4.25 1 96.38 99 ASP A CA 1
ATOM 737 C C . ASP A 1 99 ? -0.098 -22.203 3.09 1 96.38 99 ASP A C 1
ATOM 739 O O . ASP A 1 99 ? 0.574 -23.203 2.82 1 96.38 99 ASP A O 1
ATOM 743 N N . ASP A 1 100 ? -1.187 -22.047 2.5 1 95.62 100 ASP A N 1
ATOM 744 C CA . ASP A 1 100 ? -1.758 -22.844 1.416 1 95.62 100 ASP A CA 1
ATOM 745 C C . ASP A 1 100 ? -2.258 -21.938 0.285 1 95.62 100 ASP A C 1
ATOM 747 O O . ASP A 1 100 ? -3.443 -21.609 0.231 1 95.62 100 ASP A O 1
ATOM 751 N N . LEU A 1 101 ? -1.325 -21.734 -0.572 1 98 101 LEU A N 1
ATOM 752 C CA . LEU A 1 101 ? -1.582 -20.766 -1.642 1 98 101 LEU A CA 1
ATOM 753 C C . LEU A 1 101 ? -2.76 -21.219 -2.502 1 98 101 LEU A C 1
ATOM 755 O O . LEU A 1 101 ? -3.633 -20.406 -2.834 1 98 101 LEU A O 1
ATOM 759 N N . ASP A 1 102 ? -2.883 -22.531 -2.797 1 97.56 102 ASP A N 1
ATOM 760 C CA . ASP A 1 102 ? -3.953 -23.047 -3.645 1 97.56 102 ASP A CA 1
ATOM 761 C C . ASP A 1 102 ? -5.32 -22.812 -3 1 97.56 102 ASP A C 1
ATOM 763 O O . ASP A 1 102 ? -6.266 -22.406 -3.672 1 97.56 102 ASP A O 1
ATOM 767 N N . ALA A 1 103 ? -5.41 -23.062 -1.763 1 97.94 103 ALA A N 1
ATOM 768 C CA . ALA A 1 103 ? -6.676 -22.891 -1.055 1 97.94 103 ALA A CA 1
ATOM 769 C C . ALA A 1 103 ? -7.094 -21.422 -1.047 1 97.94 103 ALA A C 1
ATOM 771 O O . ALA A 1 103 ? -8.273 -21.109 -1.189 1 97.94 103 ALA A O 1
ATOM 772 N N . VAL A 1 104 ? -6.141 -20.578 -0.835 1 98.12 104 VAL A N 1
ATOM 773 C CA . VAL A 1 104 ? -6.434 -19.156 -0.824 1 98.12 104 VAL A CA 1
ATOM 774 C C . VAL A 1 104 ? -6.902 -18.703 -2.209 1 98.12 104 VAL A C 1
ATOM 776 O O . VAL A 1 104 ? -7.891 -17.984 -2.332 1 98.12 104 VAL A O 1
ATOM 779 N N . LEU A 1 105 ? -6.219 -19.125 -3.256 1 97.88 105 LEU A N 1
ATOM 780 C CA . LEU A 1 105 ? -6.613 -18.797 -4.621 1 97.88 105 LEU A CA 1
ATOM 781 C C . LEU A 1 105 ? -8.039 -19.266 -4.902 1 97.88 105 LEU A C 1
ATOM 783 O O . LEU A 1 105 ? -8.82 -18.547 -5.512 1 97.88 105 LEU A O 1
ATOM 787 N N . ASP A 1 106 ? -8.359 -20.453 -4.453 1 97.69 106 ASP A N 1
ATOM 788 C CA . ASP A 1 106 ? -9.695 -21 -4.652 1 97.69 106 ASP A CA 1
ATOM 789 C C . ASP A 1 106 ? -10.75 -20.109 -4.004 1 97.69 106 ASP A C 1
ATOM 791 O O . ASP A 1 106 ? -11.836 -19.906 -4.562 1 97.69 106 ASP A O 1
ATOM 795 N N . ARG A 1 107 ? -10.477 -19.562 -2.893 1 98.12 107 ARG A N 1
ATOM 796 C CA . ARG A 1 107 ? -11.414 -18.719 -2.174 1 98.12 107 ARG A CA 1
ATOM 797 C C . ARG A 1 107 ? -11.531 -17.344 -2.846 1 98.12 107 ARG A C 1
ATOM 799 O O . ARG A 1 107 ? -12.586 -16.703 -2.783 1 98.12 107 ARG A O 1
ATOM 806 N N . LEU A 1 108 ? -10.469 -16.938 -3.521 1 98.38 108 LEU A N 1
ATOM 807 C CA . LEU A 1 108 ? -10.445 -15.586 -4.07 1 98.38 108 LEU A CA 1
ATOM 808 C C . LEU A 1 108 ? -11.062 -15.555 -5.469 1 98.38 108 LEU A C 1
ATOM 810 O O . LEU A 1 108 ? -11.609 -14.539 -5.887 1 98.38 108 LEU A O 1
ATOM 814 N N . ARG A 1 109 ? -11.016 -16.641 -6.152 1 97.31 109 ARG A N 1
ATOM 815 C CA . ARG A 1 109 ? -11.453 -16.703 -7.543 1 97.31 109 ARG A CA 1
ATOM 816 C C . ARG A 1 109 ? -12.898 -16.25 -7.688 1 97.31 109 ARG A C 1
ATOM 818 O O . ARG A 1 109 ? -13.211 -15.414 -8.547 1 97.31 109 ARG A O 1
ATOM 825 N N . PRO A 1 110 ? -13.836 -16.656 -6.828 1 97.75 110 PRO A N 1
ATOM 826 C CA . PRO A 1 110 ? -15.227 -16.203 -6.945 1 97.75 110 PRO A CA 1
ATOM 827 C C . PRO A 1 110 ? -15.383 -14.711 -6.715 1 97.75 110 PRO A C 1
ATOM 829 O O . PRO A 1 110 ? -16.438 -14.141 -7.004 1 97.75 110 PRO A O 1
ATOM 832 N N . HIS A 1 111 ? -14.352 -14.094 -6.23 1 97.69 111 HIS A N 1
ATOM 833 C CA . HIS A 1 111 ? -14.438 -12.664 -5.922 1 97.69 111 HIS A CA 1
ATOM 834 C C . HIS A 1 111 ? -13.672 -11.836 -6.945 1 97.69 111 HIS A C 1
ATOM 836 O O . HIS A 1 111 ? -13.336 -10.68 -6.688 1 97.69 111 HIS A O 1
ATOM 842 N N . GLY A 1 112 ? -13.266 -12.492 -7.98 1 96.12 112 GLY A N 1
ATOM 843 C CA . GLY A 1 112 ? -12.766 -11.75 -9.125 1 96.12 112 GLY A CA 1
ATOM 844 C C . GLY A 1 112 ? -11.258 -11.719 -9.203 1 96.12 112 GLY A C 1
ATOM 845 O O . GLY A 1 112 ? -10.688 -11.016 -10.047 1 96.12 112 GLY A O 1
ATOM 846 N N . ALA A 1 113 ? -10.625 -12.398 -8.375 1 97.19 113 ALA A N 1
ATOM 847 C CA . ALA A 1 113 ? -9.164 -12.453 -8.461 1 97.19 113 ALA A CA 1
ATOM 848 C C . ALA A 1 113 ? -8.711 -13.062 -9.789 1 97.19 113 ALA A C 1
ATOM 850 O O . ALA A 1 113 ? -9.188 -14.133 -10.18 1 97.19 113 ALA A O 1
ATOM 851 N N . GLU A 1 114 ? -7.879 -12.375 -10.422 1 96.44 114 GLU A N 1
ATOM 852 C CA . GLU A 1 114 ? -7.293 -12.859 -11.672 1 96.44 114 GLU A CA 1
ATOM 853 C C . GLU A 1 114 ? -5.77 -12.844 -11.602 1 96.44 114 GLU A C 1
ATOM 855 O O . GLU A 1 114 ? -5.172 -11.859 -11.164 1 96.44 114 GLU A O 1
ATOM 860 N N . LEU A 1 115 ? -5.203 -13.953 -12.062 1 97.56 115 LEU A N 1
ATOM 861 C CA . LEU A 1 115 ? -3.748 -13.969 -12.148 1 97.56 115 LEU A CA 1
ATOM 862 C C . LEU A 1 115 ? -3.254 -12.898 -13.125 1 97.56 115 LEU A C 1
ATOM 864 O O . LEU A 1 115 ? -3.76 -12.789 -14.242 1 97.56 115 LEU A O 1
ATOM 868 N N . LEU A 1 116 ? -2.346 -12.078 -12.719 1 96.88 116 LEU A N 1
ATOM 869 C CA . LEU A 1 116 ? -1.701 -11.133 -13.617 1 96.88 116 LEU A CA 1
ATOM 870 C C . LEU A 1 116 ? -0.772 -11.844 -14.586 1 96.88 116 LEU A C 1
ATOM 872 O O . LEU A 1 116 ? -0.718 -11.5 -15.773 1 96.88 116 LEU A O 1
ATOM 876 N N . GLY A 1 117 ? 0.044 -12.734 -14.109 1 97.56 117 GLY A N 1
ATOM 877 C CA . GLY A 1 117 ? 0.902 -13.664 -14.828 1 97.56 117 GLY A CA 1
ATOM 878 C C . GLY A 1 117 ? 0.652 -15.117 -14.453 1 97.56 117 GLY A C 1
ATOM 879 O O . GLY A 1 117 ? -0.485 -15.586 -14.508 1 97.56 117 GLY A O 1
ATOM 880 N N . ASP A 1 118 ? 1.776 -15.75 -14.023 1 98.19 118 ASP A N 1
ATOM 881 C CA . ASP A 1 118 ? 1.67 -17.156 -13.656 1 98.19 118 ASP A CA 1
ATOM 882 C C . ASP A 1 118 ? 1.905 -17.359 -12.156 1 98.19 118 ASP A C 1
ATOM 884 O O . ASP A 1 118 ? 2.506 -16.5 -11.5 1 98.19 118 ASP A O 1
ATOM 888 N N . LEU A 1 119 ? 1.347 -18.406 -11.641 1 98.25 119 LEU A N 1
ATOM 889 C CA . LEU A 1 119 ? 1.854 -18.969 -10.398 1 98.25 119 LEU A CA 1
ATOM 890 C C . LEU A 1 119 ? 3.189 -19.656 -10.625 1 98.25 119 LEU A C 1
ATOM 892 O O . LEU A 1 119 ? 3.285 -20.578 -11.438 1 98.25 119 LEU A O 1
ATOM 896 N N . ILE A 1 120 ? 4.176 -19.203 -9.914 1 98 120 ILE A N 1
ATOM 897 C CA . ILE A 1 120 ? 5.496 -19.766 -10.188 1 98 120 ILE A CA 1
ATOM 898 C C . ILE A 1 120 ? 6.109 -20.297 -8.898 1 98 120 ILE A C 1
ATOM 900 O O . ILE A 1 120 ? 5.613 -20.016 -7.805 1 98 120 ILE A O 1
ATOM 904 N N . ARG A 1 121 ? 7.129 -21.094 -9.094 1 96.31 121 ARG 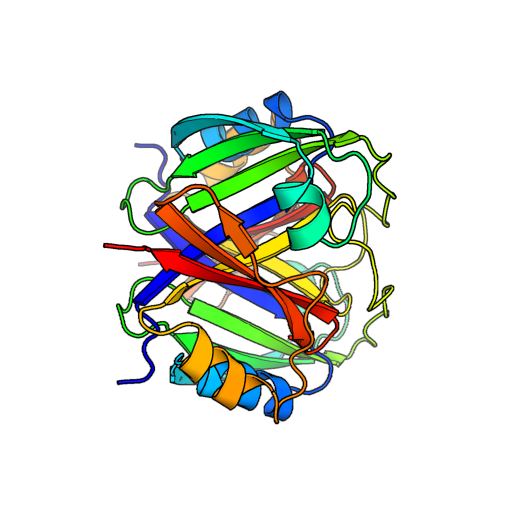A N 1
ATOM 905 C CA . ARG A 1 121 ? 8.062 -21.438 -8.023 1 96.31 121 ARG A CA 1
ATOM 906 C C . ARG A 1 121 ? 9.359 -20.656 -8.164 1 96.31 121 ARG A C 1
ATOM 908 O O . ARG A 1 121 ? 10.008 -20.688 -9.211 1 96.31 121 ARG A O 1
ATOM 915 N N . TYR A 1 122 ? 9.617 -19.922 -7.215 1 93.88 122 TYR A N 1
ATOM 916 C CA . TYR A 1 122 ? 10.859 -19.156 -7.211 1 93.88 122 TYR A CA 1
ATOM 917 C C . TYR A 1 122 ? 11.969 -19.938 -6.504 1 93.88 122 TYR A C 1
ATOM 919 O O . TYR A 1 122 ? 12.062 -19.906 -5.273 1 93.88 122 TYR A O 1
ATOM 927 N N . GLY A 1 123 ? 12.773 -20.438 -7.27 1 89.94 123 GLY A N 1
ATOM 928 C CA . GLY A 1 123 ? 13.711 -21.391 -6.699 1 89.94 123 GLY A CA 1
ATOM 929 C C . GLY A 1 123 ? 13.031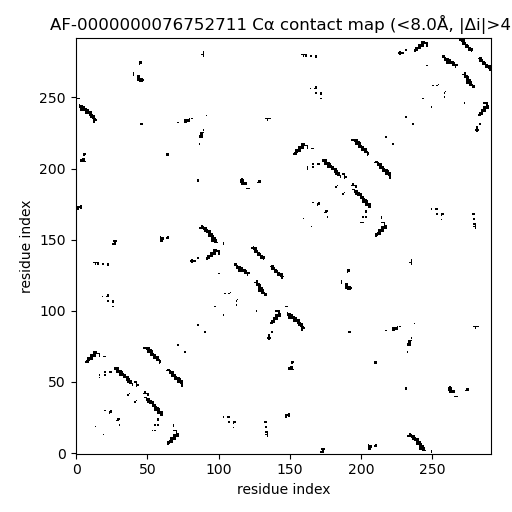 -22.516 -5.934 1 89.94 123 GLY A C 1
ATOM 930 O O . GLY A 1 123 ? 12.07 -23.109 -6.422 1 89.94 123 GLY A O 1
ATOM 931 N N . ASP A 1 124 ? 13.656 -22.828 -4.812 1 90.69 124 ASP A N 1
ATOM 932 C CA . ASP A 1 124 ? 13.07 -23.844 -3.943 1 90.69 124 ASP A CA 1
ATOM 933 C C . ASP A 1 124 ? 12.602 -23.234 -2.623 1 90.69 124 ASP A C 1
ATOM 935 O O . ASP A 1 124 ? 12.578 -23.906 -1.594 1 90.69 124 ASP A O 1
ATOM 939 N N . SER A 1 125 ? 12.289 -22.062 -2.76 1 93.75 125 SER A N 1
ATOM 940 C CA . SER A 1 125 ? 12.023 -21.375 -1.5 1 93.75 125 SER A CA 1
ATOM 941 C C . SER A 1 125 ? 10.57 -20.938 -1.404 1 93.75 125 SER A C 1
ATOM 943 O O . SER A 1 125 ? 9.969 -20.984 -0.329 1 93.75 125 SER A O 1
ATOM 945 N N . TYR A 1 126 ? 9.984 -20.531 -2.584 1 96.25 126 TYR A N 1
ATOM 946 C CA . TYR A 1 126 ? 8.633 -19.984 -2.518 1 96.25 126 TYR A CA 1
ATOM 947 C C . TYR A 1 126 ? 7.805 -20.406 -3.721 1 96.25 126 TYR A C 1
ATOM 949 O O . TYR A 1 126 ? 8.344 -20.656 -4.801 1 96.25 126 TYR A O 1
ATOM 957 N N . ARG A 1 127 ? 6.523 -20.484 -3.537 1 98.19 127 ARG A N 1
ATOM 958 C CA . ARG A 1 127 ? 5.523 -20.328 -4.59 1 98.19 127 ARG A CA 1
ATOM 959 C C . ARG A 1 127 ? 4.906 -18.922 -4.543 1 98.19 127 ARG A C 1
ATOM 961 O O . ARG A 1 127 ? 4.539 -18.438 -3.469 1 98.19 127 ARG A O 1
ATOM 968 N N . LEU A 1 128 ? 4.801 -18.297 -5.707 1 98 128 LEU A N 1
ATOM 969 C CA . LEU A 1 128 ? 4.387 -16.906 -5.789 1 98 128 LEU A CA 1
ATOM 970 C C . LEU A 1 128 ? 3.383 -16.703 -6.918 1 98 128 LEU A C 1
ATOM 972 O O . LEU A 1 128 ? 3.477 -17.344 -7.965 1 98 128 LEU A O 1
ATOM 976 N N . CYS A 1 129 ? 2.514 -15.758 -6.742 1 98.62 129 CYS A N 1
ATOM 977 C CA . CYS A 1 129 ? 1.714 -15.25 -7.848 1 98.62 129 CYS A CA 1
ATOM 978 C C . CYS A 1 129 ? 1.255 -13.82 -7.578 1 98.62 129 CYS A C 1
ATOM 980 O O . CYS A 1 129 ? 1.179 -13.398 -6.422 1 98.62 129 CYS A O 1
ATOM 982 N N . TYR A 1 130 ? 1.036 -13.109 -8.625 1 98.69 130 TYR A N 1
ATOM 983 C CA . TYR A 1 130 ? 0.39 -11.805 -8.602 1 98.69 130 TYR A CA 1
ATOM 984 C C . TYR A 1 130 ? -1.066 -11.906 -9.039 1 98.69 130 TYR A C 1
ATOM 986 O O . TYR A 1 130 ? -1.392 -12.641 -9.969 1 98.69 130 TYR A O 1
ATOM 994 N N . LEU A 1 131 ? -1.871 -11.117 -8.422 1 98.44 131 LEU A N 1
ATOM 995 C CA . LEU A 1 131 ? -3.297 -11.062 -8.727 1 98.44 131 LEU A CA 1
ATOM 996 C C . LEU A 1 131 ? -3.748 -9.633 -8.977 1 98.44 131 LEU A C 1
ATOM 998 O O . LEU A 1 131 ? -3.24 -8.695 -8.352 1 98.44 131 LEU A O 1
ATOM 1002 N N . ARG A 1 132 ? -4.699 -9.516 -9.852 1 97.06 132 ARG A N 1
ATOM 1003 C CA . ARG A 1 132 ? -5.523 -8.312 -9.906 1 97.06 132 ARG A CA 1
ATOM 1004 C C . ARG A 1 132 ? -6.75 -8.438 -9.008 1 97.06 132 ARG A C 1
ATOM 1006 O O . ARG A 1 132 ? -7.477 -9.43 -9.086 1 97.06 132 ARG A O 1
ATOM 1013 N N . GLY A 1 133 ? -6.883 -7.457 -8.133 1 96.31 133 GLY A N 1
ATOM 1014 C CA . GLY A 1 133 ? -8.023 -7.43 -7.227 1 96.31 133 GLY A CA 1
ATOM 1015 C C . GLY A 1 133 ? -9.008 -6.32 -7.53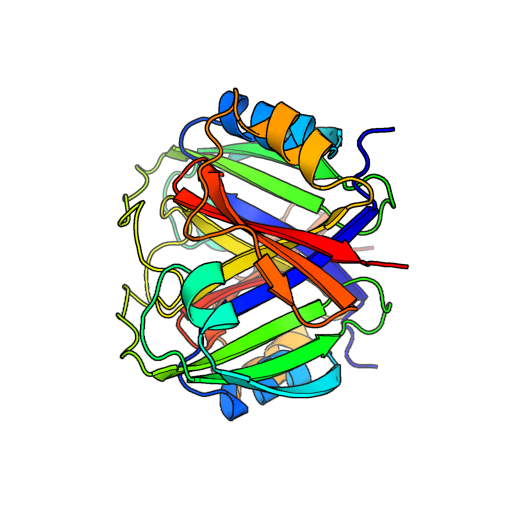9 1 96.31 133 GLY A C 1
ATOM 1016 O O . GLY A 1 133 ? -9.039 -5.812 -8.664 1 96.31 133 GLY A O 1
ATOM 1017 N N . PRO A 1 134 ? -9.844 -5.992 -6.535 1 95.12 134 PRO A N 1
ATOM 1018 C CA . PRO A 1 134 ? -10.836 -4.934 -6.715 1 95.12 134 PRO A CA 1
ATOM 1019 C C . PRO A 1 134 ? -10.211 -3.6 -7.113 1 95.12 134 PRO A C 1
ATOM 1021 O O . PRO A 1 134 ? -9.148 -3.236 -6.605 1 95.12 134 PRO A O 1
ATOM 1024 N N . ALA A 1 135 ? -10.875 -2.891 -8.094 1 93.44 135 ALA A N 1
ATOM 1025 C CA . ALA A 1 135 ? -10.43 -1.587 -8.578 1 93.44 135 ALA A CA 1
ATOM 1026 C C . ALA A 1 135 ? -9.094 -1.697 -9.305 1 93.44 135 ALA A C 1
ATOM 1028 O O . ALA A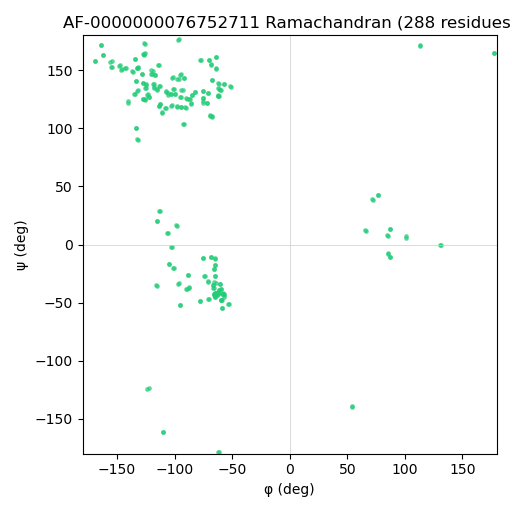 1 135 ? -8.375 -0.704 -9.453 1 93.44 135 ALA A O 1
ATOM 1029 N N . GLY A 1 136 ? -8.648 -2.941 -9.617 1 93.56 136 GLY A N 1
ATOM 1030 C CA . GLY A 1 136 ? -7.441 -3.137 -10.398 1 93.56 136 GLY A CA 1
ATOM 1031 C C . GLY A 1 136 ? -6.18 -3.164 -9.547 1 93.56 136 GLY A C 1
ATOM 1032 O O . GLY A 1 136 ? -5.07 -3.16 -10.078 1 93.56 136 GLY A O 1
ATOM 1033 N N . ILE A 1 137 ? -6.328 -3.281 -8.312 1 94.94 137 ILE A N 1
ATOM 1034 C CA . ILE A 1 137 ? -5.168 -3.264 -7.43 1 94.94 137 ILE A CA 1
ATOM 1035 C C . ILE A 1 137 ? -4.359 -4.547 -7.617 1 94.94 137 ILE A C 1
ATOM 1037 O O . ILE A 1 137 ? -4.879 -5.547 -8.117 1 94.94 137 ILE A O 1
ATOM 1041 N N . LEU A 1 138 ? -3.111 -4.453 -7.223 1 97.56 138 LEU A N 1
ATOM 1042 C CA . LEU A 1 138 ? -2.246 -5.625 -7.297 1 97.56 138 LEU A CA 1
ATOM 1043 C C . LEU A 1 138 ? -2.062 -6.25 -5.918 1 97.56 138 LEU A C 1
ATOM 1045 O O . LEU A 1 138 ? -1.739 -5.555 -4.953 1 97.56 138 LEU A O 1
ATOM 1049 N N . VAL A 1 139 ? -2.285 -7.512 -5.863 1 98.62 139 VAL A N 1
ATOM 1050 C CA . VAL A 1 139 ? -2.062 -8.344 -4.684 1 98.62 139 VAL A CA 1
ATOM 1051 C C . VAL A 1 139 ? -1.137 -9.508 -5.035 1 98.62 139 VAL A C 1
ATOM 1053 O O . VAL A 1 139 ? -1.279 -10.117 -6.098 1 98.62 139 VAL A O 1
ATOM 1056 N N . ALA A 1 140 ? -0.23 -9.781 -4.18 1 98.88 140 ALA A N 1
ATOM 1057 C CA . ALA A 1 140 ? 0.636 -10.945 -4.355 1 98.88 140 ALA A CA 1
ATOM 1058 C C . ALA A 1 140 ? 0.495 -11.914 -3.186 1 98.88 140 ALA A C 1
ATOM 1060 O O . ALA A 1 140 ? 0.238 -11.5 -2.053 1 98.88 140 ALA A O 1
ATOM 1061 N N . LEU A 1 141 ? 0.62 -13.188 -3.463 1 98.75 141 LEU A N 1
ATOM 1062 C CA . LEU A 1 141 ? 0.628 -14.25 -2.467 1 98.75 141 LEU A CA 1
ATOM 1063 C C . LEU A 1 141 ? 1.957 -15 -2.48 1 98.75 141 LEU A C 1
ATOM 1065 O O . LEU A 1 141 ? 2.488 -15.312 -3.551 1 98.75 141 LEU A O 1
ATOM 1069 N N . ALA A 1 142 ? 2.455 -15.219 -1.351 1 98.62 142 ALA A N 1
ATOM 1070 C CA . ALA A 1 142 ? 3.691 -15.977 -1.198 1 98.62 142 ALA A CA 1
ATOM 1071 C C . ALA A 1 142 ? 3.51 -17.125 -0.212 1 98.62 142 ALA A C 1
ATOM 1073 O O . ALA A 1 142 ? 3.076 -16.922 0.924 1 98.62 142 ALA A O 1
ATOM 1074 N N . GLU A 1 143 ? 3.814 -18.281 -0.651 1 98.56 143 GLU A N 1
ATOM 1075 C CA . GLU A 1 143 ? 3.898 -19.469 0.196 1 98.56 143 GLU A CA 1
ATOM 1076 C C . GLU A 1 143 ? 5.344 -19.953 0.338 1 98.56 143 GLU A C 1
ATOM 1078 O O . GLU A 1 143 ? 5.973 -20.344 -0.646 1 98.56 143 GLU A O 1
ATOM 1083 N N . GLN A 1 144 ? 5.832 -19.844 1.525 1 97.25 144 GLN A N 1
ATOM 1084 C CA . GLN A 1 144 ? 7.172 -20.375 1.776 1 97.25 144 GLN A CA 1
ATOM 1085 C C . GLN A 1 144 ? 7.172 -21.891 1.748 1 97.25 144 GLN A C 1
ATOM 1087 O O . GLN A 1 144 ? 6.32 -22.531 2.365 1 97.25 144 GLN A O 1
ATOM 1092 N N . LEU A 1 145 ? 8.133 -22.406 0.982 1 94.62 145 LEU A N 1
ATOM 1093 C CA . LEU A 1 145 ? 8.234 -23.859 0.861 1 94.62 145 LEU A CA 1
ATOM 1094 C C . LEU A 1 145 ? 9.18 -24.438 1.913 1 94.62 145 LEU A C 1
ATOM 1096 O O . LEU A 1 145 ? 10.148 -23.781 2.301 1 94.62 145 LEU A O 1
ATOM 1100 N N . ASP A 1 146 ? 8.82 -25.719 2.482 1 82.62 146 ASP A N 1
ATOM 1101 C CA . ASP A 1 146 ? 9.633 -26.453 3.451 1 82.62 146 ASP A CA 1
ATOM 1102 C C . ASP A 1 146 ? 10.883 -27.031 2.791 1 82.62 146 ASP A C 1
ATOM 1104 O O . ASP A 1 146 ? 10.875 -27.359 1.603 1 82.62 146 ASP A O 1
ATOM 1108 N N . MET B 1 1 ? -8.867 -22.047 9.57 1 67.94 1 MET B N 1
ATOM 1109 C CA . MET B 1 1 ? -7.781 -21.062 9.523 1 67.94 1 MET B CA 1
ATOM 1110 C C . MET B 1 1 ? -7.594 -20.531 8.109 1 67.94 1 MET B C 1
ATOM 1112 O O . MET B 1 1 ? -7.773 -21.266 7.133 1 67.94 1 MET B O 1
ATOM 1116 N N . THR B 1 2 ? -7.688 -19.266 7.809 1 83.19 2 THR B N 1
ATOM 1117 C CA . THR B 1 2 ? -7.785 -18.719 6.457 1 83.19 2 THR B CA 1
ATOM 1118 C C . THR B 1 2 ? -6.508 -19 5.668 1 83.19 2 THR B C 1
ATOM 1120 O O . THR B 1 2 ? -6.516 -18.984 4.438 1 83.19 2 THR B O 1
ATOM 1123 N N . GLY B 1 3 ? -5.465 -19.328 6.492 1 94.31 3 GLY B N 1
ATOM 1124 C CA . GLY B 1 3 ? -4.172 -19.578 5.871 1 94.31 3 GLY B CA 1
ATOM 1125 C C . GLY B 1 3 ? -3.352 -18.328 5.676 1 94.31 3 GLY B C 1
ATOM 1126 O O . GLY B 1 3 ? -2.176 -18.391 5.309 1 94.31 3 GLY B O 1
ATOM 1127 N N . LEU B 1 4 ? -3.992 -17.203 5.887 1 97.75 4 LEU B N 1
ATOM 1128 C CA . LEU B 1 4 ? -3.258 -15.938 5.809 1 97.75 4 LEU B CA 1
ATOM 1129 C C . LEU B 1 4 ? -2.383 -15.734 7.039 1 97.75 4 LEU B C 1
ATOM 1131 O O . LEU B 1 4 ? -2.873 -15.797 8.172 1 97.75 4 LEU B O 1
ATOM 1135 N N . LYS B 1 5 ? -1.121 -15.5 6.84 1 97.38 5 LYS B N 1
ATOM 1136 C CA . LYS B 1 5 ? -0.19 -15.32 7.949 1 97.38 5 LYS B CA 1
ATOM 1137 C C . LYS B 1 5 ? -0.006 -13.844 8.281 1 97.38 5 LYS B C 1
ATOM 1139 O O . LYS B 1 5 ? -0.139 -13.438 9.438 1 97.38 5 LYS B O 1
ATOM 1144 N N . ARG B 1 6 ? 0.304 -13.039 7.316 1 98 6 ARG B N 1
ATOM 1145 C CA . ARG B 1 6 ? 0.634 -11.633 7.543 1 98 6 ARG B CA 1
ATOM 1146 C C . ARG B 1 6 ? 0.694 -10.867 6.223 1 98 6 ARG B C 1
ATOM 1148 O O . ARG B 1 6 ? 0.768 -11.469 5.152 1 98 6 ARG B O 1
ATOM 1155 N N . LEU B 1 7 ? 0.532 -9.562 6.238 1 98.56 7 LEU B N 1
ATOM 1156 C CA . LEU B 1 7 ? 1.036 -8.688 5.184 1 98.56 7 LEU B CA 1
ATOM 1157 C C . LEU B 1 7 ? 2.559 -8.633 5.207 1 98.56 7 LEU B C 1
ATOM 1159 O O . LEU B 1 7 ? 3.148 -8.078 6.141 1 98.56 7 LEU B O 1
ATOM 1163 N N . ASP B 1 8 ? 3.139 -9.18 4.238 1 98.31 8 ASP B N 1
ATOM 1164 C CA . ASP B 1 8 ? 4.59 -9.328 4.25 1 98.31 8 ASP B CA 1
ATOM 1165 C C . ASP B 1 8 ? 5.281 -8.016 3.895 1 98.31 8 ASP B C 1
ATOM 1167 O O . ASP B 1 8 ? 6.219 -7.598 4.578 1 98.31 8 ASP B O 1
ATOM 1171 N N . ASN B 1 9 ? 4.863 -7.355 2.818 1 98.69 9 ASN B N 1
ATOM 1172 C CA . ASN B 1 9 ? 5.422 -6.066 2.418 1 98.69 9 ASN B CA 1
ATOM 1173 C C . ASN B 1 9 ? 4.5 -5.336 1.446 1 98.69 9 ASN B C 1
ATOM 1175 O O . ASN B 1 9 ? 3.562 -5.93 0.908 1 98.69 9 ASN B O 1
ATOM 1179 N N . VAL B 1 10 ? 4.703 -4.082 1.289 1 98.69 10 VAL B N 1
ATOM 1180 C CA . VAL B 1 10 ? 4.098 -3.248 0.258 1 98.69 10 VAL B CA 1
ATOM 1181 C C . VAL B 1 10 ? 5.168 -2.781 -0.726 1 98.69 10 VAL B C 1
ATOM 1183 O O . VAL B 1 10 ? 6.117 -2.096 -0.34 1 98.69 10 VAL B O 1
ATOM 1186 N N . ALA B 1 11 ? 4.996 -3.113 -1.957 1 98.62 11 ALA B N 1
ATOM 1187 C CA . ALA B 1 11 ? 5.957 -2.68 -2.967 1 98.62 11 ALA B CA 1
ATOM 1188 C C . ALA B 1 11 ? 5.492 -1.396 -3.65 1 98.62 11 ALA B C 1
ATOM 1190 O O . ALA B 1 11 ? 4.297 -1.203 -3.875 1 98.62 11 ALA B O 1
ATOM 1191 N N . ILE B 1 12 ? 6.43 -0.604 -3.994 1 97.62 12 ILE B N 1
ATOM 1192 C CA . ILE B 1 12 ? 6.207 0.625 -4.746 1 97.62 12 ILE B CA 1
ATOM 1193 C C . ILE B 1 12 ? 7.195 0.704 -5.91 1 97.62 12 ILE B C 1
ATOM 1195 O O . ILE B 1 12 ? 8.398 0.482 -5.727 1 97.62 12 ILE B O 1
ATOM 1199 N N . VAL B 1 13 ? 6.684 1.023 -7.047 1 97.56 13 VAL B N 1
ATOM 1200 C CA . VAL B 1 13 ? 7.539 1.224 -8.211 1 97.56 13 VAL B CA 1
ATOM 1201 C C . VAL B 1 13 ? 8.023 2.67 -8.25 1 97.56 13 VAL B C 1
ATOM 1203 O O . VAL B 1 13 ? 7.219 3.604 -8.273 1 97.56 13 VAL B O 1
ATOM 1206 N N . VAL B 1 14 ? 9.32 2.83 -8.312 1 97.38 14 VAL B N 1
ATOM 1207 C CA . VAL B 1 14 ? 9.906 4.168 -8.281 1 97.38 14 VAL B CA 1
ATOM 1208 C C . VAL B 1 14 ? 10.844 4.344 -9.477 1 97.38 14 VAL B C 1
ATOM 1210 O O . VAL B 1 14 ? 11.266 3.361 -10.102 1 97.38 14 VAL B O 1
ATOM 1213 N N . ASP B 1 15 ? 11.18 5.598 -9.773 1 96.44 15 ASP B N 1
ATOM 1214 C CA . ASP B 1 15 ? 12.07 5.891 -10.898 1 96.44 15 ASP B CA 1
ATOM 1215 C C . ASP B 1 15 ? 13.492 6.168 -10.414 1 96.44 15 ASP B C 1
ATOM 1217 O O . ASP B 1 15 ? 14.445 6.086 -11.188 1 96.44 15 ASP B O 1
ATOM 1221 N N . ASP B 1 16 ? 13.672 6.512 -9.18 1 97.69 16 ASP B N 1
ATOM 1222 C CA . ASP B 1 16 ? 14.953 6.805 -8.539 1 97.69 16 ASP B CA 1
ATOM 1223 C C . ASP B 1 16 ? 15.055 6.102 -7.184 1 97.69 16 ASP B C 1
ATOM 1225 O O . ASP B 1 16 ? 14.562 6.609 -6.176 1 97.69 16 ASP B O 1
ATOM 1229 N N . LEU B 1 17 ? 15.773 4.984 -7.188 1 98.62 17 LEU B N 1
ATOM 1230 C CA . LEU B 1 17 ? 15.836 4.109 -6.023 1 98.62 17 LEU B CA 1
ATOM 1231 C C . LEU B 1 17 ? 16.531 4.801 -4.859 1 98.62 17 LEU B C 1
ATOM 1233 O O . LEU B 1 17 ? 16.062 4.723 -3.717 1 98.62 17 LEU B O 1
ATOM 1237 N N . GLU B 1 18 ? 17.594 5.48 -5.105 1 98.56 18 GLU B N 1
ATOM 1238 C CA . GLU B 1 18 ? 18.359 6.141 -4.051 1 98.56 18 GLU B CA 1
ATOM 1239 C C . GLU B 1 18 ? 17.547 7.254 -3.396 1 98.56 18 GLU B C 1
ATOM 1241 O O . GLU B 1 18 ? 17.562 7.406 -2.174 1 98.56 18 GLU B O 1
ATOM 1246 N N . ALA B 1 19 ? 16.875 8.039 -4.164 1 98.38 19 ALA B N 1
ATOM 1247 C CA . ALA B 1 19 ? 16.016 9.094 -3.617 1 98.38 19 ALA B CA 1
ATOM 1248 C C . ALA B 1 19 ? 14.906 8.508 -2.76 1 98.38 19 ALA B C 1
ATOM 1250 O O . ALA B 1 19 ? 14.57 9.055 -1.704 1 98.38 19 ALA B O 1
ATOM 1251 N N . ALA B 1 20 ? 14.336 7.418 -3.248 1 98.62 20 ALA B N 1
ATOM 1252 C CA . ALA B 1 20 ? 13.258 6.777 -2.494 1 98.62 20 ALA B CA 1
ATOM 1253 C C . ALA B 1 20 ? 13.773 6.223 -1.17 1 98.62 20 ALA B C 1
ATOM 1255 O O . ALA B 1 20 ? 13.125 6.375 -0.132 1 98.62 20 ALA B O 1
ATOM 1256 N N . LYS B 1 21 ? 14.945 5.559 -1.19 1 98.88 21 LYS B N 1
ATOM 1257 C CA . LYS B 1 21 ? 15.555 5.066 0.042 1 98.88 21 LYS B CA 1
ATOM 1258 C C . LYS B 1 21 ? 15.805 6.207 1.024 1 98.88 21 LYS B C 1
ATOM 1260 O O . LYS B 1 21 ? 15.562 6.066 2.225 1 98.88 21 LYS B O 1
ATOM 1265 N N . ALA B 1 22 ? 16.281 7.273 0.521 1 98.75 22 ALA B N 1
ATOM 1266 C CA . ALA B 1 22 ? 16.562 8.43 1.368 1 98.75 22 ALA B CA 1
ATOM 1267 C C . ALA B 1 22 ? 15.289 8.969 2.014 1 98.75 22 ALA B C 1
ATOM 1269 O O . ALA B 1 22 ? 15.281 9.305 3.201 1 98.75 22 ALA B O 1
ATOM 1270 N N . PHE B 1 23 ? 14.227 9.047 1.239 1 98.81 23 PHE B N 1
ATOM 1271 C CA . PHE B 1 23 ? 12.938 9.508 1.735 1 98.81 23 PHE B CA 1
ATOM 1272 C C . PHE B 1 23 ? 12.445 8.625 2.875 1 98.81 23 PHE B C 1
ATOM 1274 O O . PHE B 1 23 ? 12.172 9.109 3.975 1 98.81 23 PHE B O 1
ATOM 1281 N N . PHE B 1 24 ? 12.359 7.344 2.656 1 98.88 24 PHE B N 1
ATOM 1282 C CA . PHE B 1 24 ? 11.82 6.441 3.668 1 98.88 24 PHE B CA 1
ATOM 1283 C C . PHE B 1 24 ? 12.797 6.293 4.832 1 98.88 24 PHE B C 1
ATOM 1285 O O . PHE B 1 24 ? 12.383 6.098 5.977 1 98.88 24 PHE B O 1
ATOM 1292 N N . GLY B 1 25 ? 14.094 6.383 4.539 1 98.75 25 GLY B N 1
ATOM 1293 C CA . GLY B 1 25 ? 15.055 6.453 5.621 1 98.75 25 GLY B CA 1
ATOM 1294 C C . GLY B 1 25 ? 14.844 7.641 6.539 1 98.75 25 GLY B C 1
ATOM 1295 O O . GLY B 1 25 ? 14.852 7.496 7.766 1 98.75 25 GLY B O 1
ATOM 1296 N N . ALA B 1 26 ? 14.664 8.812 5.957 1 98.5 26 ALA B N 1
ATOM 1297 C CA . ALA B 1 26 ? 14.383 10.023 6.723 1 98.5 26 ALA B CA 1
ATOM 1298 C C . ALA B 1 26 ? 13.086 9.883 7.52 1 98.5 26 ALA B C 1
ATOM 1300 O O . ALA B 1 26 ? 12.961 10.445 8.609 1 98.5 26 ALA B O 1
ATOM 1301 N N . LEU B 1 27 ? 12.148 9.172 6.961 1 98.56 27 LEU B N 1
ATOM 1302 C CA . LEU B 1 27 ? 10.898 8.914 7.668 1 98.56 27 LEU B CA 1
ATOM 1303 C C . LEU B 1 27 ? 11.141 8.055 8.906 1 98.56 27 LEU B C 1
ATOM 1305 O O . LEU B 1 27 ? 10.414 8.164 9.898 1 98.56 27 LEU B O 1
ATOM 1309 N N . GLY B 1 28 ? 12.133 7.164 8.836 1 98.44 28 GLY B N 1
ATOM 1310 C CA . GLY B 1 28 ? 12.492 6.375 10.008 1 98.44 28 GLY B CA 1
ATOM 1311 C C . GLY B 1 28 ? 12.602 4.891 9.719 1 98.44 28 GLY B C 1
ATOM 1312 O O . GLY B 1 28 ? 12.844 4.094 10.625 1 98.44 28 GLY B O 1
ATOM 1313 N N . LEU B 1 29 ? 12.359 4.508 8.484 1 98.69 29 LEU B N 1
ATOM 1314 C CA . LEU B 1 29 ? 12.555 3.107 8.133 1 98.69 29 LEU B CA 1
ATOM 1315 C C . LEU B 1 29 ? 14.039 2.795 7.949 1 98.69 29 LEU B C 1
ATOM 1317 O O . LEU B 1 29 ? 14.844 3.699 7.711 1 98.69 29 LEU B O 1
ATOM 1321 N N . GLU B 1 30 ? 14.352 1.51 8.07 1 98.56 30 GLU B N 1
ATOM 1322 C CA . GLU B 1 30 ? 15.734 1.06 7.926 1 98.56 30 GLU B CA 1
ATOM 1323 C C . GLU B 1 30 ? 15.883 0.122 6.73 1 98.56 30 GLU B C 1
ATOM 1325 O O . GLU B 1 30 ? 15.023 -0.731 6.492 1 98.56 30 GLU B O 1
ATOM 1330 N N . LEU B 1 31 ? 17 0.207 6.094 1 98.75 31 LEU B N 1
ATOM 1331 C CA . LEU B 1 31 ? 17.312 -0.68 4.977 1 98.75 31 LEU B CA 1
ATOM 1332 C C . LEU B 1 31 ? 17.672 -2.076 5.473 1 98.75 31 LEU B C 1
ATOM 1334 O O . LEU B 1 31 ? 18.609 -2.236 6.246 1 98.75 31 LEU B O 1
ATOM 1338 N N . GLU B 1 32 ? 16.969 -2.998 5.031 1 98.44 32 GLU B N 1
ATOM 1339 C CA . GLU B 1 32 ? 17.234 -4.379 5.43 1 98.44 32 GLU B CA 1
ATOM 1340 C C . GLU B 1 32 ? 18.094 -5.102 4.395 1 98.44 32 GLU B C 1
ATOM 1342 O O . GLU B 1 32 ? 18.844 -6.012 4.738 1 98.44 32 GLU B O 1
ATOM 1347 N N . GLY B 1 33 ? 17.938 -4.77 3.156 1 98.19 33 GLY B N 1
ATOM 1348 C CA . GLY B 1 33 ? 18.703 -5.395 2.096 1 98.19 33 GLY B CA 1
ATOM 1349 C C . GLY B 1 33 ? 18.328 -4.91 0.711 1 98.19 33 GLY B C 1
ATOM 1350 O O . GLY B 1 33 ? 17.312 -4.227 0.546 1 98.19 33 GLY B O 1
ATOM 1351 N N . GLU B 1 34 ? 19.234 -5.238 -0.23 1 98.62 34 GLU B N 1
ATOM 1352 C CA . GLU B 1 34 ? 19.031 -4.918 -1.639 1 98.62 34 GLU B CA 1
ATOM 1353 C C . GLU B 1 34 ? 19.297 -6.125 -2.527 1 98.62 34 GLU B C 1
ATOM 1355 O O . GLU B 1 34 ? 20.031 -7.039 -2.139 1 98.62 34 GLU B O 1
ATOM 1360 N N . ALA B 1 35 ? 18.641 -6.133 -3.666 1 98.12 35 ALA B N 1
ATOM 1361 C CA . ALA B 1 35 ? 18.828 -7.203 -4.641 1 98.12 35 ALA B CA 1
ATOM 1362 C C . ALA B 1 35 ? 18.469 -6.734 -6.047 1 98.12 35 ALA B C 1
ATOM 1364 O O . ALA B 1 35 ? 17.797 -5.719 -6.219 1 98.12 35 ALA B O 1
ATOM 1365 N N . THR B 1 36 ? 19.016 -7.406 -6.988 1 98.31 36 THR B N 1
ATOM 1366 C CA . THR B 1 36 ? 18.578 -7.297 -8.375 1 98.31 36 THR B CA 1
ATOM 1367 C C . THR B 1 36 ? 17.812 -8.555 -8.797 1 98.31 36 THR B C 1
ATOM 1369 O O . THR B 1 36 ? 18.281 -9.672 -8.57 1 98.31 36 THR B O 1
ATOM 1372 N N . VAL B 1 37 ? 16.672 -8.336 -9.406 1 96.81 37 VAL B N 1
ATOM 1373 C CA . VAL B 1 37 ? 15.836 -9.461 -9.812 1 96.81 37 VAL B CA 1
ATOM 1374 C C . VAL B 1 37 ? 15.664 -9.453 -11.336 1 96.81 37 VAL B C 1
ATOM 1376 O O . VAL B 1 37 ? 15.508 -8.398 -11.945 1 96.81 37 VAL B O 1
ATOM 1379 N N . GLU B 1 38 ? 15.734 -10.586 -11.891 1 97.19 38 GLU B N 1
ATOM 1380 C CA . GLU B 1 38 ? 15.555 -10.781 -13.328 1 97.19 38 GLU B CA 1
ATOM 1381 C C . GLU B 1 38 ? 15.305 -12.25 -13.656 1 97.19 38 GLU B C 1
ATOM 1383 O O . GLU B 1 38 ? 15.336 -13.109 -12.773 1 97.19 38 GLU B O 1
ATOM 1388 N N . GLY B 1 39 ? 14.953 -12.477 -14.953 1 95.56 39 GLY B N 1
ATOM 1389 C CA . GLY B 1 39 ? 14.828 -13.852 -15.414 1 95.56 39 GLY B CA 1
ATOM 1390 C C . GLY B 1 39 ? 13.398 -14.227 -15.766 1 95.56 39 GLY B C 1
ATOM 1391 O O . GLY B 1 39 ? 12.461 -13.492 -15.453 1 95.56 39 GLY B O 1
ATOM 1392 N N . SER B 1 40 ? 13.273 -15.383 -16.344 1 96.19 40 SER B N 1
ATOM 1393 C CA . SER B 1 40 ? 12.016 -15.836 -16.922 1 96.19 40 SER B CA 1
ATOM 1394 C C . SER B 1 40 ? 10.961 -16.062 -15.852 1 96.19 40 SER B C 1
ATOM 1396 O O . SER B 1 40 ? 9.766 -15.859 -16.094 1 96.19 40 SER B O 1
ATOM 1398 N N . GLU B 1 41 ? 11.367 -16.516 -14.703 1 96.19 41 GLU B N 1
ATOM 1399 C CA . GLU B 1 41 ? 10.406 -16.719 -13.625 1 96.19 41 GLU B CA 1
ATOM 1400 C C . GLU B 1 41 ? 9.766 -15.406 -13.195 1 96.19 41 GLU B C 1
ATOM 1402 O O . GLU B 1 41 ? 8.555 -15.344 -12.969 1 96.19 41 GLU B O 1
ATOM 1407 N N . VAL B 1 42 ? 10.586 -14.352 -13.078 1 97 42 VAL B N 1
ATOM 1408 C CA . VAL B 1 42 ? 10.086 -13.031 -12.711 1 97 42 VAL B CA 1
ATOM 1409 C C . VAL B 1 42 ? 9.156 -12.508 -13.805 1 97 42 VAL B C 1
ATOM 1411 O O . VAL B 1 42 ? 8.086 -11.969 -13.516 1 97 42 VAL B O 1
ATOM 1414 N N . ASP B 1 43 ? 9.594 -12.734 -15.109 1 98 43 ASP B N 1
ATOM 1415 C CA . ASP B 1 43 ? 8.742 -12.359 -16.234 1 98 43 ASP B CA 1
ATOM 1416 C C . ASP B 1 43 ? 7.352 -12.977 -16.094 1 98 43 ASP B C 1
ATOM 1418 O O . ASP B 1 43 ? 6.348 -12.266 -16.188 1 98 43 ASP B O 1
ATOM 1422 N N . ARG B 1 44 ? 7.293 -14.25 -15.875 1 97.94 44 ARG B N 1
ATOM 1423 C CA . ARG B 1 44 ? 6.039 -14.992 -15.789 1 97.94 44 ARG B CA 1
ATOM 1424 C C . ARG B 1 44 ? 5.227 -14.555 -14.578 1 97.94 44 ARG B C 1
ATOM 1426 O O . ARG B 1 44 ? 3.998 -14.461 -14.648 1 97.94 44 ARG B O 1
ATOM 1433 N N . LEU B 1 45 ? 5.879 -14.281 -13.492 1 98 45 LEU B N 1
ATOM 1434 C CA . LEU B 1 45 ? 5.223 -13.867 -12.258 1 98 45 LEU B CA 1
ATOM 1435 C C . LEU B 1 45 ? 4.426 -12.586 -12.469 1 98 45 LEU B C 1
ATOM 1437 O O . LEU B 1 45 ? 3.246 -12.523 -12.109 1 98 45 LEU B O 1
ATOM 1441 N N . VAL B 1 46 ? 5.043 -11.555 -13.109 1 97.94 46 VAL B N 1
ATOM 1442 C CA . VAL B 1 46 ? 4.449 -10.227 -13.133 1 97.94 46 VAL B CA 1
ATOM 1443 C C . VAL B 1 46 ? 3.801 -9.977 -14.492 1 97.94 46 VAL B C 1
ATOM 1445 O O . VAL B 1 46 ? 3.232 -8.906 -14.734 1 97.94 46 VAL B O 1
ATOM 1448 N N . GLY B 1 47 ? 3.898 -10.945 -15.445 1 97.38 47 GLY B N 1
ATOM 1449 C CA . GLY B 1 47 ? 3.285 -10.82 -16.75 1 97.38 47 GLY B CA 1
ATOM 1450 C C . GLY B 1 47 ? 3.982 -9.812 -17.641 1 97.38 47 GLY B C 1
ATOM 1451 O O . GLY B 1 47 ? 3.326 -9.023 -18.328 1 97.38 47 GLY B O 1
ATOM 1452 N N . LEU B 1 48 ? 5.254 -9.734 -17.609 1 97.94 48 LEU B N 1
ATOM 1453 C CA . LEU B 1 48 ? 6.07 -8.859 -18.438 1 97.94 48 LEU B CA 1
ATOM 1454 C C . LEU B 1 48 ? 7.137 -9.648 -19.188 1 97.94 48 LEU B C 1
ATOM 1456 O O . LEU B 1 48 ? 7.258 -10.859 -19 1 97.94 48 LEU B O 1
ATOM 1460 N N . VAL B 1 49 ? 7.816 -9.008 -20.047 1 97.56 49 VAL B N 1
ATOM 1461 C CA . VAL B 1 49 ? 8.906 -9.641 -20.781 1 97.56 49 VAL B CA 1
ATOM 1462 C C . VAL B 1 49 ? 10.195 -8.859 -20.562 1 97.56 49 VAL B C 1
ATOM 1464 O O . VAL B 1 49 ? 10.227 -7.637 -20.719 1 97.56 49 VAL B O 1
ATOM 1467 N N . GLY B 1 50 ? 11.289 -9.586 -20.172 1 98.31 50 GLY B N 1
ATOM 1468 C CA . GLY B 1 50 ? 12.617 -9 -20.078 1 98.31 50 GLY B CA 1
ATOM 1469 C C . GLY B 1 50 ? 12.797 -8.148 -18.828 1 98.31 50 GLY B C 1
ATOM 1470 O O . GLY B 1 50 ? 13.438 -7.094 -18.875 1 98.31 50 GLY B O 1
ATOM 1471 N N . VAL B 1 51 ? 12.336 -8.602 -17.766 1 98.31 51 VAL B N 1
ATOM 1472 C CA . VAL B 1 51 ? 12.352 -7.828 -16.531 1 98.31 51 VAL B CA 1
ATOM 1473 C C . VAL B 1 51 ? 13.766 -7.809 -15.953 1 98.31 51 VAL B C 1
ATOM 1475 O O . VAL B 1 51 ? 14.422 -8.852 -15.859 1 98.31 51 VAL B O 1
ATOM 1478 N N . ARG B 1 52 ? 14.211 -6.711 -15.609 1 98.69 52 ARG B N 1
ATOM 1479 C CA . ARG B 1 52 ? 15.344 -6.453 -14.727 1 98.69 52 ARG B CA 1
ATOM 1480 C C . ARG B 1 52 ? 15.055 -5.273 -13.805 1 98.69 52 ARG B C 1
ATOM 1482 O O . ARG B 1 52 ? 14.75 -4.172 -14.266 1 98.69 52 ARG B O 1
ATOM 1489 N N . SER B 1 53 ? 15.125 -5.512 -12.539 1 98.62 53 SER B N 1
ATOM 1490 C CA . SER B 1 53 ? 14.812 -4.441 -11.594 1 98.62 53 SER B CA 1
ATOM 1491 C C . SER B 1 53 ? 15.688 -4.539 -10.344 1 98.62 53 SER B C 1
ATOM 1493 O O . SER B 1 53 ? 16.156 -5.625 -9.992 1 98.62 53 SER B O 1
ATOM 1495 N N . ASP B 1 54 ? 15.945 -3.412 -9.734 1 98.88 54 ASP B N 1
ATOM 1496 C CA . ASP B 1 54 ? 16.562 -3.334 -8.414 1 98.88 54 ASP B CA 1
ATOM 1497 C C . ASP B 1 54 ? 15.516 -3.148 -7.324 1 98.88 54 ASP B C 1
ATOM 1499 O O . ASP B 1 54 ? 14.555 -2.395 -7.5 1 98.88 54 ASP B O 1
ATOM 1503 N N . ILE B 1 55 ? 15.812 -3.824 -6.203 1 98.69 55 ILE B N 1
ATOM 1504 C CA . ILE B 1 55 ? 14.867 -3.768 -5.09 1 98.69 55 ILE B CA 1
ATOM 1505 C C . ILE B 1 55 ? 15.602 -3.354 -3.814 1 98.69 55 ILE B C 1
ATOM 1507 O O . ILE B 1 55 ? 16.734 -3.775 -3.578 1 98.69 55 ILE B O 1
ATOM 1511 N N . ALA B 1 56 ? 15.047 -2.543 -3.027 1 98.88 56 ALA B N 1
ATOM 1512 C CA . ALA B 1 56 ? 15.445 -2.234 -1.657 1 98.88 56 ALA B CA 1
ATOM 1513 C C . ALA B 1 56 ? 14.312 -2.5 -0.677 1 98.88 56 ALA B C 1
ATOM 1515 O O . ALA B 1 56 ? 13.18 -2.061 -0.896 1 98.88 56 ALA B O 1
ATOM 1516 N N . MET B 1 57 ? 14.594 -3.268 0.333 1 98.88 57 MET B N 1
ATOM 1517 C CA . MET B 1 57 ? 13.602 -3.547 1.371 1 98.88 57 MET B CA 1
ATOM 1518 C C . MET B 1 57 ? 13.805 -2.633 2.576 1 98.88 57 MET B C 1
ATOM 1520 O O . MET B 1 57 ? 14.859 -2.658 3.207 1 98.88 57 MET B O 1
ATOM 1524 N N . MET B 1 58 ? 12.797 -1.785 2.914 1 98.88 58 MET B N 1
ATOM 1525 C CA . MET B 1 58 ? 12.82 -0.879 4.059 1 98.88 58 MET B CA 1
ATOM 1526 C C . MET B 1 58 ? 11.922 -1.392 5.18 1 98.88 58 MET B C 1
ATOM 1528 O O . MET B 1 58 ? 10.742 -1.673 4.957 1 98.88 58 MET B O 1
ATOM 1532 N N . ARG B 1 59 ? 12.438 -1.472 6.367 1 98.69 59 ARG B N 1
ATOM 1533 C CA . ARG B 1 59 ? 11.688 -2.051 7.48 1 98.69 59 ARG B CA 1
ATOM 1534 C C . ARG B 1 59 ? 11.359 -0.992 8.523 1 98.69 59 ARG B C 1
ATOM 1536 O O . ARG B 1 59 ? 12.188 -0.139 8.836 1 98.69 59 ARG B O 1
ATOM 1543 N N . THR B 1 60 ? 10.094 -1.029 9.023 1 98.5 60 THR B N 1
ATOM 1544 C CA . THR B 1 60 ? 9.734 -0.152 10.133 1 98.5 60 THR B CA 1
ATOM 1545 C C . THR B 1 60 ? 10.453 -0.574 11.406 1 98.5 60 THR B C 1
ATOM 1547 O O . THR B 1 60 ? 10.812 -1.741 11.57 1 98.5 60 THR B O 1
ATOM 1550 N N . PRO B 1 61 ? 10.641 0.354 12.328 1 97.19 61 PRO B N 1
ATOM 1551 C CA . PRO B 1 61 ? 11.43 0.054 13.523 1 97.19 61 PRO B CA 1
ATOM 1552 C C . PRO B 1 61 ? 10.773 -1 14.414 1 97.19 61 PRO B C 1
ATOM 1554 O O . PRO B 1 61 ? 11.469 -1.721 15.141 1 97.19 61 PRO B O 1
ATOM 1557 N N . ASP B 1 62 ? 9.445 -1.149 14.398 1 96.88 62 ASP B N 1
ATOM 1558 C CA . ASP B 1 62 ? 8.766 -2.143 15.227 1 96.88 62 ASP B CA 1
ATOM 1559 C C . ASP B 1 62 ? 8.938 -3.547 14.648 1 96.88 62 ASP B C 1
ATOM 1561 O O . ASP B 1 62 ? 8.547 -4.531 15.281 1 96.88 62 ASP B O 1
ATOM 1565 N N . GLY B 1 63 ? 9.43 -3.65 13.422 1 97.12 63 GLY B N 1
ATOM 1566 C CA . GLY B 1 63 ? 9.781 -4.926 12.82 1 97.12 63 GLY B CA 1
ATOM 1567 C C . GLY B 1 63 ? 8.594 -5.621 12.172 1 97.12 63 GLY B C 1
ATOM 1568 O O . GLY B 1 63 ? 8.727 -6.727 11.648 1 97.12 63 GLY B O 1
ATOM 1569 N N . HIS B 1 64 ? 7.422 -5 12.047 1 97.69 64 HIS B N 1
ATOM 1570 C CA . HIS B 1 64 ? 6.215 -5.703 11.633 1 97.69 64 HIS B CA 1
ATOM 1571 C C . HIS B 1 64 ? 5.855 -5.387 10.188 1 97.69 64 HIS B C 1
ATOM 1573 O O . HIS B 1 64 ? 5.023 -6.07 9.586 1 97.69 64 HIS B O 1
ATOM 1579 N N . ALA B 1 65 ? 6.402 -4.344 9.617 1 98.19 65 ALA B N 1
ATOM 1580 C CA . ALA B 1 65 ? 6.035 -3.953 8.258 1 98.19 65 ALA B CA 1
ATOM 1581 C C . ALA B 1 65 ? 7.277 -3.67 7.414 1 98.19 65 ALA B C 1
ATOM 1583 O O . ALA B 1 65 ? 8.328 -3.307 7.949 1 98.19 65 ALA B O 1
ATOM 1584 N N . ARG B 1 66 ? 7.18 -3.873 6.121 1 98.44 66 ARG B N 1
ATOM 1585 C CA . ARG B 1 66 ? 8.219 -3.578 5.145 1 98.44 66 ARG B CA 1
ATOM 1586 C C . ARG B 1 66 ? 7.648 -2.846 3.936 1 98.44 66 ARG B C 1
ATOM 1588 O O . ARG B 1 66 ? 6.551 -3.158 3.477 1 98.44 66 ARG B O 1
ATOM 1595 N N . VAL B 1 67 ? 8.383 -1.901 3.461 1 98.81 67 VAL B N 1
ATOM 1596 C CA . VAL B 1 67 ? 8.164 -1.267 2.166 1 98.81 67 VAL B CA 1
ATOM 1597 C C . VAL B 1 67 ? 9.242 -1.711 1.183 1 98.81 67 VAL B C 1
ATOM 1599 O O . VAL B 1 67 ? 10.43 -1.487 1.414 1 98.81 67 VAL B O 1
ATOM 1602 N N . GLU B 1 68 ? 8.836 -2.361 0.157 1 98.88 68 GLU B N 1
ATOM 1603 C CA . GLU B 1 68 ? 9.742 -2.727 -0.932 1 98.88 68 GLU B CA 1
ATOM 1604 C C . GLU B 1 68 ? 9.773 -1.644 -2.008 1 98.88 68 GLU B C 1
ATOM 1606 O O . GLU B 1 68 ? 8.75 -1.345 -2.627 1 98.88 68 GLU B O 1
ATOM 1611 N N . LEU B 1 69 ? 10.914 -1.06 -2.234 1 98.88 69 LEU B N 1
ATOM 1612 C CA . LEU B 1 69 ? 11.125 -0.111 -3.322 1 98.88 69 LEU B CA 1
ATOM 1613 C C . LEU B 1 69 ? 11.703 -0.811 -4.551 1 98.88 69 LEU B C 1
ATOM 1615 O O . LEU B 1 69 ? 12.711 -1.515 -4.453 1 98.88 69 LEU B O 1
ATOM 1619 N N . THR B 1 70 ? 11.047 -0.617 -5.672 1 98.69 70 THR B N 1
ATOM 1620 C CA . THR B 1 70 ? 11.445 -1.328 -6.879 1 98.69 70 THR B CA 1
ATOM 1621 C C . THR B 1 70 ? 11.703 -0.35 -8.023 1 98.69 70 THR B C 1
ATOM 1623 O O . THR B 1 70 ? 10.828 0.453 -8.367 1 98.69 70 THR B O 1
ATOM 1626 N N . ARG B 1 71 ? 12.852 -0.393 -8.609 1 98.56 71 ARG B N 1
ATOM 1627 C CA . ARG B 1 71 ? 13.172 0.36 -9.812 1 98.56 71 ARG B CA 1
ATOM 1628 C C . ARG B 1 71 ? 13.398 -0.575 -11 1 98.56 71 ARG B C 1
ATOM 1630 O O . ARG B 1 71 ? 14.344 -1.368 -11 1 98.56 71 ARG B O 1
ATOM 1637 N N . TYR B 1 72 ? 12.617 -0.457 -12.039 1 98.12 72 TYR B N 1
ATOM 1638 C CA . TYR B 1 72 ? 12.758 -1.257 -13.25 1 98.12 72 TYR B CA 1
ATOM 1639 C C . TYR B 1 72 ? 13.781 -0.642 -14.195 1 98.12 72 TYR B C 1
ATOM 1641 O O . TYR B 1 72 ? 13.742 0.56 -14.469 1 98.12 72 TYR B O 1
ATOM 1649 N N . HIS B 1 73 ? 14.68 -1.462 -14.586 1 98.38 73 HIS B N 1
ATOM 1650 C CA . HIS B 1 73 ? 15.562 -1.096 -15.688 1 98.38 73 HIS B CA 1
ATOM 1651 C C . HIS B 1 73 ? 14.953 -1.469 -17.031 1 98.38 73 HIS B C 1
ATOM 1653 O O . HIS B 1 73 ? 15.164 -0.776 -18.031 1 98.38 73 HIS B O 1
ATOM 1659 N N . SER B 1 74 ? 14.273 -2.582 -17.062 1 97.81 74 SER B N 1
ATOM 1660 C CA . SER B 1 74 ? 13.531 -3.074 -18.219 1 97.81 74 SER B CA 1
ATOM 1661 C C . SER B 1 74 ? 12.297 -3.857 -17.797 1 97.81 74 SER B C 1
ATOM 1663 O O . SER B 1 74 ? 12.297 -4.512 -16.75 1 97.81 74 SER B O 1
ATOM 1665 N N . PRO B 1 75 ? 11.258 -3.953 -18.594 1 97.62 75 PRO B N 1
ATOM 1666 C CA . PRO B 1 75 ? 11.016 -3.016 -19.688 1 97.62 75 PRO B CA 1
ATOM 1667 C C . PRO B 1 75 ? 10.82 -1.578 -19.219 1 97.62 75 PRO B C 1
ATOM 1669 O O . PRO B 1 75 ? 10.898 -1.31 -18.016 1 97.62 75 PRO B O 1
ATOM 1672 N N . ASP B 1 76 ? 10.57 -0.624 -20.094 1 95.75 76 ASP B N 1
ATOM 1673 C CA . ASP B 1 76 ? 10.289 0.761 -19.719 1 95.75 76 ASP B CA 1
ATOM 1674 C C . ASP B 1 76 ? 9.031 0.858 -18.875 1 95.75 76 ASP B C 1
ATOM 1676 O O . ASP B 1 76 ? 8.031 0.187 -19.141 1 95.75 76 ASP B O 1
ATOM 1680 N N . THR B 1 77 ? 9.125 1.697 -17.875 1 93.06 77 THR B N 1
ATOM 1681 C CA . THR B 1 77 ? 7.996 1.907 -16.969 1 93.06 77 THR B CA 1
ATOM 1682 C C . THR B 1 77 ? 7.043 2.961 -17.531 1 93.06 77 THR B C 1
ATOM 1684 O O . THR B 1 77 ? 7.461 4.082 -17.828 1 93.06 77 THR B O 1
ATOM 1687 N N . PRO B 1 78 ? 5.852 2.557 -17.703 1 91.44 78 PRO B N 1
ATOM 1688 C CA . PRO B 1 78 ? 4.922 3.627 -18.078 1 91.44 78 PRO B CA 1
ATOM 1689 C C . PRO B 1 78 ? 4.691 4.625 -16.953 1 91.44 78 PRO B C 1
ATOM 1691 O O . PRO B 1 78 ? 4.727 4.254 -15.773 1 91.44 78 PRO B O 1
ATOM 1694 N N . ALA B 1 79 ? 4.586 5.859 -17.328 1 77.31 79 ALA B N 1
ATOM 1695 C CA . ALA B 1 79 ? 4.332 6.879 -16.312 1 77.31 79 ALA B CA 1
ATOM 1696 C C . ALA B 1 79 ? 2.836 7.141 -16.156 1 77.31 79 ALA B C 1
ATOM 1698 O O . ALA B 1 79 ? 2.094 7.125 -17.141 1 77.31 79 ALA B O 1
ATOM 1699 N N . ASP B 1 80 ? 2.453 7.164 -15.039 1 78.25 80 ASP B N 1
ATOM 1700 C CA . ASP B 1 80 ? 1.123 7.664 -14.703 1 78.25 80 ASP B CA 1
ATOM 1701 C C . ASP B 1 80 ? 1.182 9.117 -14.25 1 78.25 80 ASP B C 1
ATOM 1703 O O . ASP B 1 80 ? 2.262 9.711 -14.188 1 78.25 80 ASP B O 1
ATOM 1707 N N . ASP B 1 81 ? 0.027 9.695 -14 1 80.56 81 ASP B N 1
ATOM 1708 C CA . ASP B 1 81 ? -0.028 11.07 -13.508 1 80.56 81 ASP B CA 1
ATOM 1709 C C . ASP B 1 81 ? 0.554 11.172 -12.094 1 80.56 81 ASP B C 1
ATOM 1711 O O . ASP B 1 81 ? -0.042 10.68 -11.133 1 80.56 81 ASP B O 1
ATOM 1715 N N . PRO B 1 82 ? 1.725 11.805 -11.945 1 79.5 82 PRO B N 1
ATOM 1716 C CA . PRO B 1 82 ? 2.338 11.914 -10.617 1 79.5 82 PRO B CA 1
ATOM 1717 C C . PRO B 1 82 ? 1.549 12.812 -9.68 1 79.5 82 PRO B C 1
ATOM 1719 O O . PRO B 1 82 ? 1.83 12.852 -8.477 1 79.5 82 PRO B O 1
ATOM 1722 N N . ARG B 1 83 ? 0.607 13.531 -10.156 1 86.25 83 ARG B N 1
ATOM 1723 C CA . ARG B 1 83 ? -0.193 14.43 -9.328 1 86.25 83 ARG B CA 1
ATOM 1724 C C . ARG B 1 83 ? -1.65 13.984 -9.289 1 86.25 83 ARG B C 1
ATOM 1726 O O . ARG B 1 83 ? -2.549 14.805 -9.094 1 86.25 83 ARG B O 1
ATOM 1733 N N . ALA B 1 84 ? -1.778 12.727 -9.617 1 91.12 84 ALA B N 1
ATOM 1734 C CA . ALA B 1 84 ? -3.137 12.195 -9.516 1 91.12 84 ALA B CA 1
ATOM 1735 C C . ALA B 1 84 ? -3.748 12.508 -8.156 1 91.12 84 ALA B C 1
ATOM 1737 O O . ALA B 1 84 ? -3.07 12.414 -7.129 1 91.12 84 ALA B O 1
ATOM 1738 N N . PRO B 1 85 ? -5.016 12.945 -8.148 1 94.88 85 PRO B N 1
ATOM 1739 C CA . PRO B 1 85 ? -5.645 13.258 -6.867 1 94.88 85 PRO B CA 1
ATOM 1740 C C . PRO B 1 85 ? -5.789 12.039 -5.961 1 94.88 85 PRO B C 1
ATOM 1742 O O . PRO B 1 85 ? -5.711 10.898 -6.438 1 94.88 85 PRO B O 1
ATOM 1745 N N . ALA B 1 86 ? -5.988 12.281 -4.68 1 95.62 86 ALA B N 1
ATOM 1746 C CA . ALA B 1 86 ? -5.973 11.242 -3.646 1 95.62 86 ALA B CA 1
ATOM 1747 C C . ALA B 1 86 ? -7.133 10.266 -3.834 1 95.62 86 ALA B C 1
ATOM 1749 O O . ALA B 1 86 ? -7.102 9.156 -3.305 1 95.62 86 ALA B O 1
ATOM 1750 N N . ASN B 1 87 ? -8.18 10.656 -4.531 1 97.06 87 ASN B N 1
ATOM 1751 C CA . ASN B 1 87 ? -9.352 9.797 -4.66 1 97.06 87 ASN B CA 1
ATOM 1752 C C . ASN B 1 87 ? -9.344 9.039 -5.988 1 97.06 87 ASN B C 1
ATOM 1754 O O . ASN B 1 87 ? -10.398 8.617 -6.469 1 97.06 87 ASN B O 1
ATOM 1758 N N . THR B 1 88 ? -8.203 8.977 -6.637 1 94.94 88 THR B N 1
ATOM 1759 C CA . THR B 1 88 ? -8.094 8.188 -7.859 1 94.94 88 THR B CA 1
ATOM 1760 C C . THR B 1 88 ? -8.367 6.711 -7.582 1 94.94 88 THR B C 1
ATOM 1762 O O . THR B 1 88 ? -7.836 6.148 -6.621 1 94.94 88 THR B O 1
ATOM 1765 N N . LEU B 1 89 ? -9.195 6.051 -8.438 1 94.06 89 LEU B N 1
ATOM 1766 C CA . LEU B 1 89 ? -9.523 4.641 -8.242 1 94.06 89 LEU B CA 1
ATOM 1767 C C . LEU B 1 89 ? -8.258 3.785 -8.289 1 94.06 89 LEU B C 1
ATOM 1769 O O . LEU B 1 89 ? -7.418 3.959 -9.172 1 94.06 89 LEU B O 1
ATOM 1773 N N . GLY B 1 90 ? -8.148 2.887 -7.293 1 92.06 90 GLY B N 1
ATOM 1774 C CA . GLY B 1 90 ? -7.008 1.991 -7.227 1 92.06 90 GLY B CA 1
ATOM 1775 C C . GLY B 1 90 ? -5.805 2.605 -6.535 1 92.06 90 GLY B C 1
ATOM 1776 O O . GLY B 1 90 ? -4.82 1.917 -6.262 1 92.06 90 GLY B O 1
ATOM 1777 N N . ALA B 1 91 ? -5.867 3.9 -6.223 1 92.19 91 ALA B N 1
ATOM 1778 C CA . ALA B 1 91 ? -4.758 4.566 -5.547 1 92.19 91 ALA B CA 1
ATOM 1779 C C . ALA B 1 91 ? -4.535 3.984 -4.152 1 92.19 91 ALA B C 1
ATOM 1781 O O . ALA B 1 91 ? -5.477 3.508 -3.516 1 92.19 91 ALA B O 1
ATOM 1782 N N . HIS B 1 92 ? -3.309 4.07 -3.775 1 94.56 92 HIS B N 1
ATOM 1783 C CA . HIS B 1 92 ? -2.904 3.639 -2.441 1 94.56 92 HIS B CA 1
ATOM 1784 C C . HIS B 1 92 ? -2.309 4.797 -1.646 1 94.56 92 HIS B C 1
ATOM 1786 O O . HIS B 1 92 ? -1.686 5.695 -2.219 1 94.56 92 HIS B O 1
ATOM 1792 N N . ARG B 1 93 ? -2.508 4.691 -0.35 1 98.31 93 ARG B N 1
ATOM 1793 C CA . ARG B 1 93 ? -1.859 5.586 0.603 1 98.31 93 ARG B CA 1
ATOM 1794 C C . ARG B 1 93 ? -1.29 4.809 1.785 1 98.31 93 ARG B C 1
ATOM 1796 O O . ARG B 1 93 ? -1.982 3.982 2.383 1 98.31 93 ARG B O 1
ATOM 1803 N N . LEU B 1 94 ? -0.052 5.031 2.102 1 98.81 94 LEU B N 1
ATOM 1804 C CA . LEU B 1 94 ? 0.574 4.453 3.285 1 98.81 94 LEU B CA 1
ATOM 1805 C C . LEU B 1 94 ? 0.51 5.422 4.461 1 98.81 94 LEU B C 1
ATOM 1807 O O . LEU B 1 94 ? 1.118 6.496 4.422 1 98.81 94 LEU B O 1
ATOM 1811 N N . MET B 1 95 ? -0.169 5.027 5.539 1 98.81 95 MET B N 1
ATOM 1812 C CA . MET B 1 95 ? -0.25 5.848 6.742 1 98.81 95 MET B CA 1
ATOM 1813 C C . MET B 1 95 ? 0.743 5.367 7.797 1 98.81 95 MET B C 1
ATOM 1815 O O . MET B 1 95 ? 0.728 4.195 8.18 1 98.81 95 MET B O 1
ATOM 1819 N N . PHE B 1 96 ? 1.526 6.281 8.32 1 98.81 96 PHE B N 1
ATOM 1820 C CA . PHE B 1 96 ? 2.477 5.977 9.383 1 98.81 96 PHE B CA 1
ATOM 1821 C C . PHE B 1 96 ? 2.107 6.707 10.672 1 98.81 96 PHE B C 1
ATOM 1823 O O . PHE B 1 96 ? 1.782 7.898 10.641 1 98.81 96 PHE B O 1
ATOM 1830 N N . ALA B 1 97 ? 2.129 5.992 11.719 1 98.69 97 ALA B N 1
ATOM 1831 C CA . ALA B 1 97 ? 2.01 6.602 13.039 1 98.69 97 ALA B CA 1
ATOM 1832 C C . ALA B 1 97 ? 3.354 7.145 13.516 1 98.69 97 ALA B C 1
ATOM 1834 O O . ALA B 1 97 ? 4.359 6.43 13.5 1 98.69 97 ALA B O 1
ATOM 1835 N N . VAL B 1 98 ? 3.33 8.406 13.992 1 98.38 98 VAL B N 1
ATOM 1836 C CA . VAL B 1 98 ? 4.578 9.039 14.414 1 98.38 98 VAL B CA 1
ATOM 1837 C C . VAL B 1 98 ? 4.383 9.727 15.758 1 98.38 98 VAL B C 1
ATOM 1839 O O . VAL B 1 98 ? 3.252 10.039 16.141 1 98.38 98 VAL B O 1
ATOM 1842 N N . ASP B 1 99 ? 5.445 10.008 16.5 1 96.44 99 ASP B N 1
ATOM 1843 C CA . ASP B 1 99 ? 5.402 10.672 17.812 1 96.44 99 ASP B CA 1
ATOM 1844 C C . ASP B 1 99 ? 5.48 12.188 17.656 1 96.44 99 ASP B C 1
ATOM 1846 O O . ASP B 1 99 ? 4.938 12.922 18.484 1 96.44 99 ASP B O 1
ATOM 1850 N N . ASP B 1 100 ? 6.223 12.695 16.797 1 95.75 100 ASP B N 1
ATOM 1851 C CA . ASP B 1 100 ? 6.477 14.117 16.547 1 95.75 100 ASP B CA 1
ATOM 1852 C C . ASP B 1 100 ? 6.375 14.43 15.055 1 95.75 100 ASP B C 1
ATOM 1854 O O . ASP B 1 100 ? 7.383 14.438 14.344 1 95.75 100 ASP B O 1
ATOM 1858 N N . LEU B 1 101 ? 5.184 14.766 14.734 1 98 101 LEU B N 1
ATOM 1859 C CA . LEU B 1 101 ? 4.867 14.953 13.328 1 98 101 LEU B CA 1
ATOM 1860 C C . LEU B 1 101 ? 5.711 16.078 12.727 1 98 101 LEU B C 1
ATOM 1862 O O . LEU B 1 101 ? 6.258 15.93 11.625 1 98 101 LEU B O 1
ATOM 1866 N N . ASP B 1 102 ? 5.938 17.172 13.469 1 97.56 102 ASP B N 1
ATOM 1867 C CA . ASP B 1 102 ? 6.699 18.312 12.961 1 97.56 102 ASP B CA 1
ATOM 1868 C C . ASP B 1 102 ? 8.148 17.922 12.672 1 97.56 102 ASP B C 1
ATOM 1870 O O . ASP B 1 102 ? 8.703 18.281 11.641 1 97.56 102 ASP B O 1
ATOM 1874 N N . ALA B 1 103 ? 8.727 17.188 13.547 1 97.94 103 ALA B N 1
ATOM 1875 C CA . ALA B 1 103 ? 10.109 16.766 13.367 1 97.94 103 ALA B CA 1
ATOM 1876 C C . ALA B 1 103 ? 10.25 15.859 12.148 1 97.94 103 ALA B C 1
ATOM 1878 O O . ALA B 1 103 ? 11.234 15.945 11.406 1 97.94 103 ALA B O 1
ATOM 1879 N N . VAL B 1 104 ? 9.312 14.992 12.008 1 98.12 104 VAL B N 1
ATOM 1880 C CA . VAL B 1 104 ? 9.344 14.086 10.867 1 98.12 104 VAL B CA 1
ATOM 1881 C C . VAL B 1 104 ? 9.195 14.875 9.57 1 98.12 104 VAL B C 1
ATOM 1883 O O . VAL B 1 104 ? 9.938 14.648 8.609 1 98.12 104 VAL B O 1
ATOM 1886 N N . LEU B 1 105 ? 8.266 15.805 9.516 1 97.88 105 LEU B N 1
ATOM 1887 C CA . LEU B 1 105 ? 8.078 16.641 8.336 1 97.88 105 LEU B CA 1
ATOM 1888 C C . LEU B 1 105 ? 9.359 17.406 7.996 1 97.88 105 LEU B C 1
ATOM 1890 O O . LEU B 1 105 ? 9.742 17.5 6.828 1 97.88 105 LEU B O 1
ATOM 1894 N N . ASP B 1 106 ? 10.023 17.922 9.008 1 97.69 106 ASP B N 1
ATOM 1895 C CA . ASP B 1 106 ? 11.273 18.641 8.805 1 97.69 106 ASP B CA 1
ATOM 1896 C C . ASP B 1 106 ? 12.32 17.75 8.148 1 97.69 106 ASP B C 1
ATOM 1898 O O . ASP B 1 106 ? 13.086 18.203 7.293 1 97.69 106 ASP B O 1
ATOM 1902 N N . ARG B 1 107 ? 12.375 16.547 8.5 1 98.12 107 ARG B N 1
ATOM 1903 C CA . ARG B 1 107 ? 13.352 15.602 7.949 1 98.12 107 ARG B CA 1
ATOM 1904 C C . ARG B 1 107 ? 12.984 15.203 6.523 1 98.12 107 ARG B C 1
ATOM 1906 O O . ARG B 1 107 ? 13.867 14.914 5.715 1 98.12 107 ARG B O 1
ATOM 1913 N N . LEU B 1 108 ? 11.703 15.258 6.223 1 98.38 108 LEU B N 1
ATOM 1914 C CA . LEU B 1 108 ? 11.25 14.758 4.926 1 98.38 108 LEU B CA 1
ATOM 1915 C C . LEU B 1 108 ? 11.297 15.859 3.871 1 98.38 108 LEU B C 1
ATOM 1917 O O . LEU B 1 108 ? 11.484 15.578 2.684 1 98.38 108 LEU B O 1
ATOM 1921 N N . ARG B 1 109 ? 11.195 17.062 4.27 1 97.25 109 ARG B N 1
ATOM 1922 C CA . ARG B 1 109 ? 11.102 18.188 3.35 1 97.25 109 ARG B CA 1
ATOM 1923 C C . ARG B 1 109 ? 12.297 18.219 2.408 1 97.25 109 ARG B C 1
ATOM 1925 O O . ARG B 1 109 ? 12.141 18.359 1.193 1 97.25 109 ARG B O 1
ATOM 1932 N N . PRO B 1 110 ? 13.531 18.031 2.861 1 97.69 110 PRO B N 1
ATOM 1933 C CA . PRO B 1 110 ? 14.68 18.047 1.96 1 97.69 110 PRO B CA 1
ATOM 1934 C C . PRO B 1 110 ? 14.656 16.906 0.946 1 97.69 110 PRO B C 1
ATOM 1936 O O . PRO B 1 110 ? 15.422 16.922 -0.021 1 97.69 110 PRO B O 1
ATOM 1939 N N . HIS B 1 111 ? 13.805 15.969 1.157 1 97.69 111 HIS B N 1
ATOM 1940 C CA . HIS B 1 111 ? 13.75 14.812 0.268 1 97.69 111 HIS B CA 1
ATOM 1941 C C . HIS B 1 111 ? 12.531 14.883 -0.651 1 97.69 111 HIS B C 1
ATOM 1943 O O . HIS B 1 111 ? 12.125 13.867 -1.222 1 97.69 111 HIS B O 1
ATOM 1949 N N . GLY B 1 112 ? 11.891 16 -0.633 1 96.06 112 GLY B N 1
ATOM 1950 C CA . GLY B 1 112 ? 10.891 16.266 -1.655 1 96.06 112 GLY B CA 1
ATOM 1951 C C . GLY B 1 112 ? 9.469 16.047 -1.168 1 96.06 112 GLY B C 1
ATOM 1952 O O . GLY B 1 112 ? 8.523 16.094 -1.956 1 96.06 112 GLY B O 1
ATOM 1953 N N . ALA B 1 113 ? 9.305 15.805 0.049 1 97.19 113 ALA B N 1
ATOM 1954 C CA . ALA B 1 113 ? 7.949 15.664 0.574 1 97.19 113 ALA B CA 1
ATOM 1955 C C . ALA B 1 113 ? 7.152 16.953 0.406 1 97.19 113 ALA B C 1
ATOM 1957 O O . ALA B 1 113 ? 7.625 18.031 0.777 1 97.19 113 ALA B O 1
ATOM 1958 N N . GLU B 1 114 ? 6.043 16.812 -0.161 1 96.5 114 GLU B N 1
ATOM 1959 C CA . GLU B 1 114 ? 5.133 17.953 -0.32 1 96.5 114 GLU B CA 1
ATOM 1960 C C . GLU B 1 114 ? 3.756 17.641 0.258 1 96.5 114 GLU B C 1
ATOM 1962 O O . GLU B 1 114 ? 3.207 16.562 0.018 1 96.5 114 GLU B O 1
ATOM 1967 N N . LEU B 1 115 ? 3.26 18.609 0.996 1 97.62 115 LEU B N 1
ATOM 1968 C CA . LEU B 1 115 ? 1.895 18.438 1.481 1 97.62 115 LEU B CA 1
ATOM 1969 C C . LEU B 1 115 ? 0.911 18.359 0.319 1 97.62 115 LEU B C 1
ATOM 1971 O O . LEU B 1 115 ? 0.946 19.188 -0.591 1 97.62 115 LEU B O 1
ATOM 1975 N N . LEU B 1 116 ? 0.099 17.359 0.285 1 96.94 116 LEU B N 1
ATOM 1976 C CA . LEU B 1 116 ? -0.976 17.281 -0.698 1 96.94 116 LEU B CA 1
ATOM 1977 C C . LEU B 1 116 ? -2.062 18.312 -0.403 1 96.94 116 LEU B C 1
ATOM 1979 O O . LEU B 1 116 ? -2.6 18.938 -1.322 1 96.94 116 LEU B O 1
ATOM 1983 N N . GLY B 1 117 ? -2.496 18.406 0.827 1 97.56 117 GLY B N 1
ATOM 1984 C CA . GLY B 1 117 ? -3.391 19.391 1.399 1 97.56 117 GLY B CA 1
ATOM 1985 C C . GLY B 1 117 ? -2.787 20.141 2.578 1 97.56 117 GLY B C 1
ATOM 1986 O O . GLY B 1 117 ? -1.69 20.688 2.473 1 97.56 117 GLY B O 1
ATOM 1987 N N . ASP B 1 118 ? -3.547 20.047 3.705 1 98.25 118 ASP B N 1
ATOM 1988 C CA . ASP B 1 118 ? -3.08 20.734 4.902 1 98.25 118 ASP B CA 1
ATOM 1989 C C . ASP B 1 118 ? -2.723 19.734 6.004 1 98.25 118 ASP B C 1
ATOM 1991 O O . ASP B 1 118 ? -3.176 18.594 5.984 1 98.25 118 ASP B O 1
ATOM 1995 N N . LEU B 1 119 ? -1.854 20.141 6.859 1 98.25 119 LEU B N 1
ATOM 1996 C CA . LEU B 1 119 ? -1.769 19.531 8.18 1 98.25 119 LEU B CA 1
ATOM 1997 C C . LEU B 1 119 ? -2.957 19.938 9.047 1 98.25 119 LEU B C 1
ATOM 1999 O O . LEU B 1 119 ? -3.184 21.125 9.281 1 98.25 119 LEU B O 1
ATOM 2003 N N . ILE B 1 120 ? -3.678 18.953 9.492 1 98.06 120 ILE B N 1
ATOM 2004 C CA . ILE B 1 120 ? -4.891 19.297 10.219 1 98.06 120 ILE B CA 1
ATOM 2005 C C . ILE B 1 120 ? -4.895 18.609 11.578 1 98.06 120 ILE B C 1
ATOM 2007 O O . ILE B 1 120 ? -4.082 17.719 11.828 1 98.06 120 ILE B O 1
ATOM 2011 N N . ARG B 1 121 ? -5.773 19.125 12.414 1 96.44 121 ARG B N 1
ATOM 2012 C CA . ARG B 1 121 ? -6.18 18.406 13.617 1 96.44 121 ARG B CA 1
ATOM 2013 C C . ARG B 1 121 ? -7.551 17.766 13.438 1 96.44 121 ARG B C 1
ATOM 2015 O O . ARG B 1 121 ? -8.523 18.438 13.094 1 96.44 121 ARG B O 1
ATOM 2022 N N . TYR B 1 122 ? -7.562 16.547 13.555 1 94.12 122 TYR B N 1
ATOM 2023 C CA . TYR B 1 122 ? -8.828 15.82 13.461 1 94.12 122 TYR B CA 1
ATOM 2024 C C . TYR B 1 122 ? -9.453 15.625 14.836 1 94.12 122 TYR B C 1
ATOM 2026 O O . TYR B 1 122 ? -9.086 14.695 15.562 1 94.12 122 TYR B O 1
ATOM 2034 N N . GLY B 1 123 ? -10.383 16.375 15.047 1 90.38 123 GLY B N 1
ATOM 2035 C CA . GLY B 1 123 ? -10.875 16.422 16.422 1 90.38 123 GLY B CA 1
ATOM 2036 C C . GLY B 1 123 ? -9.789 16.734 17.438 1 90.38 123 GLY B C 1
ATOM 2037 O O . GLY B 1 123 ? -8.992 17.656 17.234 1 90.38 123 GLY B O 1
ATOM 2038 N N . ASP B 1 124 ? -9.906 16.016 18.547 1 91 124 ASP B N 1
ATOM 2039 C CA . ASP B 1 124 ? -8.891 16.156 19.578 1 91 124 ASP B CA 1
ATOM 2040 C C . ASP B 1 124 ? -8.078 14.875 19.734 1 91 124 ASP B C 1
ATOM 2042 O O . ASP B 1 124 ? -7.562 14.578 20.812 1 91 124 ASP B O 1
ATOM 2046 N N . SER B 1 125 ? -8.031 14.25 18.672 1 93.81 125 SER B N 1
ATOM 2047 C CA . SER B 1 125 ? -7.441 12.922 18.812 1 93.81 125 SER B CA 1
ATOM 2048 C C . SER B 1 125 ? -6.148 12.812 18.016 1 93.81 125 SER B C 1
ATOM 2050 O O . SER B 1 125 ? -5.195 12.164 18.453 1 93.81 125 SER B O 1
ATOM 2052 N N . TYR B 1 126 ? -6.105 13.508 16.812 1 96.38 126 TYR B N 1
ATOM 2053 C CA . TYR B 1 126 ? -4.941 13.32 15.953 1 96.38 126 TYR B CA 1
ATOM 2054 C C . TYR B 1 126 ? -4.551 14.625 15.273 1 96.38 126 TYR B C 1
ATOM 2056 O O . TYR B 1 126 ? -5.402 15.484 15.023 1 96.38 126 TYR B O 1
ATOM 2064 N N . ARG B 1 127 ? -3.297 14.758 14.969 1 98.25 127 ARG B N 1
ATOM 2065 C CA . ARG B 1 127 ? -2.797 15.578 13.875 1 98.25 127 ARG B CA 1
ATOM 2066 C C . ARG B 1 127 ? -2.445 14.727 12.656 1 98.25 127 ARG B C 1
ATOM 2068 O O . ARG B 1 127 ? -1.81 13.68 12.789 1 98.25 127 ARG B O 1
ATOM 2075 N N . LEU B 1 128 ? -2.883 15.18 11.484 1 98 128 LEU B N 1
ATOM 2076 C CA . LEU B 1 128 ? -2.773 14.383 10.273 1 98 128 LEU B CA 1
ATOM 2077 C C . LEU B 1 128 ? -2.295 15.234 9.102 1 98 128 LEU B C 1
ATOM 2079 O O . LEU B 1 128 ? -2.654 16.406 9 1 98 128 LEU B O 1
ATOM 2083 N N . CYS B 1 129 ? -1.583 14.633 8.203 1 98.62 129 CYS B N 1
ATOM 2084 C CA . CYS B 1 129 ? -1.339 15.234 6.902 1 98.62 129 CYS B CA 1
ATOM 2085 C C . CYS B 1 129 ? -1.053 14.164 5.852 1 98.62 129 CYS B C 1
ATOM 2087 O O . CYS B 1 129 ? -0.631 13.055 6.188 1 98.62 129 CYS B O 1
ATOM 2089 N N . TYR B 1 130 ? -1.353 14.492 4.641 1 98.69 130 TYR B N 1
ATOM 2090 C CA . TYR B 1 130 ? -0.971 13.711 3.467 1 98.69 130 TYR B CA 1
ATOM 2091 C C . TYR B 1 130 ? 0.224 14.344 2.762 1 98.69 130 TYR B C 1
ATOM 2093 O O . TYR B 1 130 ? 0.307 15.562 2.639 1 98.69 130 TYR B O 1
ATOM 2101 N N . LEU B 1 131 ? 1.062 13.5 2.26 1 98.44 131 LEU B N 1
ATOM 2102 C CA . LEU B 1 131 ? 2.248 13.93 1.53 1 98.44 131 LEU B CA 1
ATOM 2103 C C . LEU B 1 131 ? 2.336 13.234 0.176 1 98.44 131 LEU B C 1
ATOM 2105 O O . LEU B 1 131 ? 1.95 12.07 0.045 1 98.44 131 LEU B O 1
ATOM 2109 N N . ARG B 1 132 ? 2.861 13.953 -0.774 1 97.06 132 ARG B N 1
ATOM 2110 C CA . ARG B 1 132 ? 3.396 13.344 -1.985 1 97.06 132 ARG B CA 1
ATOM 2111 C C . ARG B 1 132 ? 4.867 12.977 -1.81 1 97.06 132 ARG B C 1
ATOM 2113 O O . ARG B 1 132 ? 5.672 13.805 -1.391 1 97.06 132 ARG B O 1
ATOM 2120 N N . GLY B 1 133 ? 5.137 11.711 -2.064 1 96.19 133 GLY B N 1
ATOM 2121 C CA . GLY B 1 133 ? 6.504 11.219 -1.972 1 96.19 133 GLY B CA 1
ATOM 2122 C C . GLY B 1 133 ? 7.105 10.875 -3.32 1 96.19 133 GLY B C 1
ATOM 2123 O O . GLY B 1 133 ? 6.648 11.367 -4.355 1 96.19 133 GLY B O 1
ATOM 2124 N N . PRO B 1 134 ? 8.18 10.062 -3.281 1 94.94 134 PRO B N 1
ATOM 2125 C CA . PRO B 1 134 ? 8.844 9.656 -4.52 1 94.94 134 PRO B CA 1
ATOM 2126 C C . PRO B 1 134 ? 7.898 8.969 -5.5 1 94.94 134 PRO B C 1
ATOM 2128 O O . PRO B 1 134 ? 7.043 8.18 -5.086 1 94.94 134 PRO B O 1
ATOM 2131 N N . ALA B 1 135 ? 8.039 9.328 -6.828 1 93.31 135 ALA B N 1
ATOM 2132 C CA . ALA B 1 135 ? 7.234 8.75 -7.902 1 93.31 135 ALA B CA 1
ATOM 2133 C C . ALA B 1 135 ? 5.766 9.125 -7.75 1 93.31 135 ALA B C 1
ATOM 2135 O O . ALA B 1 135 ? 4.887 8.453 -8.297 1 93.31 135 ALA B O 1
ATOM 2136 N N . GLY B 1 136 ? 5.457 10.102 -6.859 1 93.5 136 GLY B N 1
ATOM 2137 C CA . GLY B 1 136 ? 4.098 10.594 -6.73 1 93.5 136 GLY B CA 1
ATOM 2138 C C . GLY B 1 136 ? 3.254 9.781 -5.766 1 93.5 136 GLY B C 1
ATOM 2139 O O . GLY B 1 136 ? 2.041 9.977 -5.676 1 93.5 136 GLY B O 1
ATOM 2140 N N . ILE B 1 137 ? 3.857 8.984 -5.016 1 94.75 137 ILE B N 1
ATOM 2141 C CA . ILE B 1 137 ? 3.121 8.133 -4.09 1 94.75 137 ILE B CA 1
ATOM 2142 C C . ILE B 1 137 ? 2.527 8.977 -2.967 1 94.75 137 ILE B C 1
ATOM 2144 O O . ILE B 1 137 ? 2.984 10.094 -2.715 1 94.75 137 ILE B O 1
ATOM 2148 N N . LEU B 1 138 ? 1.513 8.414 -2.357 1 97.56 138 LEU B N 1
ATOM 2149 C CA . LEU B 1 138 ? 0.888 9.102 -1.232 1 97.56 138 LEU B CA 1
ATOM 2150 C C . LEU B 1 138 ? 1.326 8.484 0.093 1 97.56 138 LEU B C 1
ATOM 2152 O O . LEU B 1 138 ? 1.259 7.27 0.27 1 97.56 138 LEU B O 1
ATOM 2156 N N . VAL B 1 139 ? 1.761 9.32 0.96 1 98.62 139 VAL B N 1
ATOM 2157 C CA . VAL B 1 139 ? 2.127 8.977 2.33 1 98.62 139 VAL B CA 1
ATOM 2158 C C . VAL B 1 139 ? 1.347 9.852 3.309 1 98.62 139 VAL B C 1
ATOM 2160 O O . VAL B 1 139 ? 1.194 11.055 3.09 1 98.62 139 VAL B O 1
ATOM 2163 N N . ALA B 1 140 ? 0.883 9.258 4.344 1 98.88 140 ALA B N 1
ATOM 2164 C CA . ALA B 1 140 ? 0.221 10.016 5.402 1 98.88 140 ALA B CA 1
ATOM 2165 C C . ALA B 1 140 ? 0.938 9.836 6.738 1 98.88 140 ALA B C 1
ATOM 2167 O O . ALA B 1 140 ? 1.527 8.781 6.996 1 98.88 140 ALA B O 1
ATOM 2168 N N . LEU B 1 141 ? 0.927 10.852 7.539 1 98.75 141 LEU B N 1
ATOM 2169 C CA . LEU B 1 141 ? 1.459 10.836 8.898 1 98.75 141 LEU B CA 1
ATOM 2170 C C . LEU B 1 141 ? 0.359 11.117 9.914 1 98.75 141 LEU B C 1
ATOM 2172 O O . LEU B 1 141 ? -0.468 12.008 9.711 1 98.75 141 LEU B O 1
ATOM 2176 N N . ALA B 1 142 ? 0.355 10.367 10.922 1 98.62 142 ALA B N 1
ATOM 2177 C CA . ALA B 1 142 ? -0.594 10.555 12.016 1 98.62 142 ALA B CA 1
ATOM 2178 C C . ALA B 1 142 ? 0.125 10.633 13.359 1 98.62 142 ALA B C 1
ATOM 2180 O O . ALA B 1 142 ? 0.904 9.734 13.703 1 98.62 142 ALA B O 1
ATOM 2181 N N . GLU B 1 143 ? -0.122 11.656 14.055 1 98.56 143 GLU B N 1
ATOM 2182 C CA . GLU B 1 143 ? 0.307 11.812 15.438 1 98.56 143 GLU B CA 1
ATOM 2183 C C . GLU B 1 143 ? -0.883 11.781 16.391 1 98.56 143 GLU B C 1
ATOM 2185 O O . GLU B 1 143 ? -1.752 12.656 16.344 1 98.56 143 GLU B O 1
ATOM 2190 N N . GLN B 1 144 ? -0.925 10.773 17.188 1 97.31 144 GLN B N 1
ATOM 2191 C CA . GLN B 1 144 ? -1.973 10.711 18.203 1 97.31 144 GLN B CA 1
ATOM 2192 C C . GLN B 1 144 ? -1.734 11.742 19.312 1 97.31 144 GLN B C 1
ATOM 2194 O O . GLN B 1 144 ? -0.622 11.859 19.828 1 97.31 144 GLN B O 1
ATOM 2199 N N . LEU B 1 145 ? -2.807 12.477 19.594 1 94.75 145 LEU B N 1
ATOM 2200 C CA . LEU B 1 145 ? -2.703 13.516 20.609 1 94.75 145 LEU B CA 1
ATOM 2201 C C . LEU B 1 145 ? -3.086 12.961 21.984 1 94.75 145 LEU B C 1
ATOM 2203 O O . LEU B 1 145 ? -3.932 12.07 22.078 1 94.75 145 LEU B O 1
ATOM 2207 N N . ASP B 1 146 ? -2.336 13.453 23.125 1 82.56 146 ASP B N 1
ATOM 2208 C CA . ASP B 1 146 ? -2.607 13.094 24.516 1 82.56 146 ASP B CA 1
ATOM 2209 C C . ASP B 1 146 ? -3.895 13.742 25.016 1 82.56 146 ASP B C 1
ATOM 2211 O O . ASP B 1 146 ? -4.262 14.828 24.562 1 82.56 146 ASP B O 1
#

Foldseek 3Di:
DPPDDADAAAEDEFADQVLQCQLVVLLPWDWDDKDWDFDDVVCVVVVHPTWIKIWIWTAHPVRRYIYIYIYTPPDDDDADDLLPDPPPPPADEAEDEDADPVSSCVSNVVSPWDWNDDFDDDPQFWTKTWTQHGSNHIYMYIYTHD/DPPDDADAAAEDEFADQVLQCQLVVLLPWDWDDKDWDFDDVVCVVVVHPGWIKIWIWTAHPVRRYIYIYIYTPPDDDDADDLLPDPPPPPADEAEDEDADPVSSCVSNVVSPWDWNDDFDDDPQFWTKTWTQHGSNHIYMYIYTHD

Solvent-accessible surface area (backbone atoms only — not comparable to full-atom values): 14581 Å² total; per-residue (Å²): 131,63,39,47,53,41,62,55,33,38,35,35,26,35,87,47,60,67,61,40,50,50,34,45,38,44,48,35,31,40,80,74,48,72,49,76,50,59,47,70,66,54,11,39,23,57,53,52,69,68,36,31,29,41,38,38,37,30,30,33,74,71,68,66,44,32,41,32,41,32,27,65,76,26,51,85,57,50,78,59,72,56,76,60,61,80,61,25,44,38,36,59,34,44,32,30,33,30,75,46,55,67,61,34,49,62,51,27,42,85,58,58,46,36,67,57,36,34,79,40,65,54,78,82,45,32,39,37,32,32,27,32,42,69,51,39,28,40,38,30,45,35,21,77,51,129,130,62,38,47,53,40,62,55,32,38,34,37,27,33,88,48,59,68,62,42,52,51,33,45,39,44,50,35,31,40,80,74,48,72,50,76,49,61,47,69,66,52,13,39,24,56,52,50,68,70,37,31,32,41,37,38,37,31,29,33,74,72,69,65,43,32,41,32,41,33,27,65,75,28,50,83,59,51,77,60,71,55,76,60,60,78,60,24,45,36,36,59,32,44,31,30,34,29,75,46,55,68,62,34,50,62,51,25,43,86,58,59,46,36,68,58,35,34,79,40,64,53,78,80,44,30,38,38,32,32,28,32,42,69,51,40,28,41,37,30,45,34,21,75,51,130

InterPro domains:
  IPR004360 Glyoxalase/fosfomycin resistance/dioxygenase domain [PF00903] (6-140)
  IPR029068 Glyoxalase/Bleomycin resistance protein/Dihydroxybiphenyl dioxygenase [G3DSA:3.10.180.10] (1-146)
  IPR029068 Glyoxalase/Bleomycin resistance protein/Dihydroxybiphenyl dioxygenase [SSF54593] (1-143)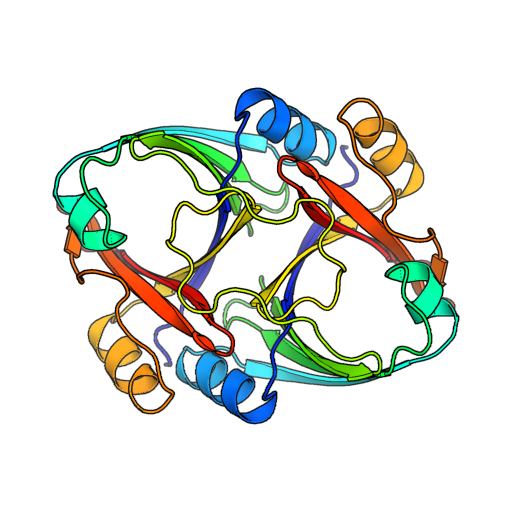
  IPR037523 Vicinal oxygen chelate (VOC), core domain [PS51819] (6-144)
  IPR051785 Methylmalonyl-CoA/ethylmalonyl-CoA epimerase [PTHR43048] (4-144)

Radius of gyration: 18.02 Å; Cα contacts (8 Å, |Δi|>4): 776; chains: 2; bounding box: 38×47×45 Å

Sequence (292 aa):
MTGLKRLDNVAIVVDDLEAAKAFFGALGLELEGEATVEGSEVDRLVGLVGVRSDIAMMRTPDGHARVELTRYHSPDTPADDPRAPANTLGAHRLMFAVDDLDAVLDRLRPHGAELLGDLIRYGDSYRLCYLRGPAGILVALAEQLDMTGLKRLDNVAIVVDDLEAAKAFFGALGLELEGEATVEGSEVDRLVGLVGVRSDIAMMRTPDGHARVELTRYHSPDTPADDPRAPANTLGAHRLMFAVDDLDAVLDRLRPHGAELLGDLIRYGDSYRLCYLRGPAGILVALAEQLD

Secondary structure (DSSP, 8-state):
---EEEEEEEEEE-S-HHHHHHHHHHHT-EEEEEEEEESHHHHHHHT-SS-EEEEEEEE-TTSS-EEEEEEEEESPPPP--TT--TT-TT-EEEEEEES-HHHHHHHHGGGT-EESS--EEETTTEEEEEEE-GGG-EEEEEEE--/---EEEEEEEEEE-S-HHHHHHHHHHHT-EEEEEEEEESHHHHHHHT-SS-EEEEEEEE-TTSS-EEEEEEEEESPPPP--TT--TT-TT-EEEEEEES-HHHHHHHHGGGT-EESS--EEETTTEEEEEEE-GGG-EEEEEEE--

Organism: NCBI:txid927661